Protein AF-A0A7C2BVF7-F1 (afdb_monomer)

Secondary structure (DSSP, 8-state):
-EEEE---TTSPEEEEEES--TT-EEEEEE-SSSEEEEEEEESSPPB-GGGTT---S-STTT--EEEPPGGGEEEETTEEEEE--TT--SEEEEEEEEPTT-EEEEEETTEEEEEEE-SS-EEEETTEEEEPPSSHHHHHHHHHBSS--SS-EEEEETTEEEE-GGGPPEEE-----PPTT--EEEEEEE-TTSBEEEEEEEETTS-B-HHHHHHHTT-EEPPPEETTEE-EEEEEEEE-

Sequence (240 aa):
MSKRVEVKAAEAVRLVCEGMAEDDLIVIRSRGKDVRIVGGVYRGAPFRRETQGSQPFSLFPLLSYAPLPEDALEVHGAEIVFRRPLALRGVVFLDVSMPEGARVQWVVNGRAILDASVSEPLSFSGGRLGIGSRTVAETAVRAVFRDWMEDGVAPLSEGEYVVSWRRLTVRRKVELGITAGEVRRVILGIDEAGRVVRALAFTDDGRRDAEVEARVRQWEFEPFLIDGRAVRVVTMLTLR

Nearest PDB structures (foldseek):
  6i97-assembly1_E  TM=8.005E-01  e=1.235E-01  Pseudomonas aeruginosa
  2p2k-assembly1_D  TM=5.209E-01  e=5.174E+00  Canavalia gladiata
  1hw7-assembly1_A-2  TM=3.297E-01  e=2.242E+00  Escherichia coli
  4znq-assembly1_A  TM=4.583E-01  e=4.893E+00  Danio rerio
  1i7f-assembly1_A-2  TM=3.560E-01  e=4.893E+00  Escherichia coli

Radius of gyration: 18.73 Å; Cα contacts (8 Å, |Δi|>4): 584; chains: 1; bounding box: 49×39×49 Å

Mean predicted aligned error: 6.39 Å

pLDDT: mean 87.58, std 10.41, range [50.75, 98.12]

Structure (mmCIF, N/CA/C/O backbone):
data_AF-A0A7C2BVF7-F1
#
_entry.id   AF-A0A7C2BVF7-F1
#
loop_
_atom_site.group_PDB
_atom_site.id
_atom_site.type_symbol
_atom_site.label_atom_id
_atom_site.label_alt_id
_atom_site.label_comp_id
_atom_site.label_asym_id
_atom_site.label_entity_id
_atom_site.label_seq_id
_atom_site.pdbx_PDB_ins_code
_atom_site.Cartn_x
_atom_site.Cartn_y
_atom_site.Cartn_z
_atom_site.occupancy
_atom_site.B_iso_or_equiv
_atom_site.auth_seq_id
_atom_site.auth_comp_id
_atom_site.auth_asym_id
_atom_site.auth_atom_id
_atom_site.pdbx_PDB_model_num
ATOM 1 N N . MET A 1 1 ? 10.926 -5.494 -0.362 1.00 85.88 1 MET A N 1
ATOM 2 C CA . MET A 1 1 ? 12.074 -5.305 -1.265 1.00 85.88 1 MET A CA 1
ATOM 3 C C . MET A 1 1 ? 12.208 -3.828 -1.608 1.00 85.88 1 MET A C 1
ATOM 5 O O . MET A 1 1 ? 11.188 -3.169 -1.782 1.00 85.88 1 MET A O 1
ATOM 9 N N . SER A 1 2 ? 13.435 -3.316 -1.709 1.00 86.69 2 SER A N 1
ATOM 10 C CA . SER A 1 2 ? 13.744 -1.999 -2.283 1.00 86.69 2 SER A CA 1
ATOM 11 C C . SER A 1 2 ? 15.052 -2.114 -3.065 1.00 86.69 2 SER A C 1
ATOM 13 O O . SER A 1 2 ? 16.056 -2.504 -2.478 1.00 86.69 2 SER A O 1
ATOM 15 N N . LYS A 1 3 ? 15.055 -1.780 -4.358 1.00 87.81 3 LYS A N 1
ATOM 16 C CA . LYS A 1 3 ? 16.223 -1.894 -5.246 1.00 87.81 3 LYS A CA 1
ATOM 17 C C . LYS A 1 3 ? 16.406 -0.610 -6.052 1.00 87.81 3 LYS A C 1
ATOM 19 O O . LYS A 1 3 ? 15.426 0.010 -6.463 1.00 87.81 3 LYS A O 1
ATOM 24 N N . ARG A 1 4 ? 17.660 -0.211 -6.263 1.00 89.94 4 ARG A N 1
ATOM 25 C CA . ARG A 1 4 ? 18.056 0.900 -7.139 1.00 89.94 4 ARG A CA 1
ATOM 26 C C . ARG A 1 4 ? 18.876 0.331 -8.290 1.00 89.94 4 ARG A C 1
ATOM 28 O O . ARG A 1 4 ? 19.717 -0.533 -8.055 1.00 89.94 4 ARG A O 1
ATOM 35 N N . VAL A 1 5 ? 18.607 0.800 -9.499 1.00 86.81 5 VAL A N 1
ATOM 36 C CA . VAL A 1 5 ? 19.271 0.374 -10.730 1.00 86.81 5 VAL A CA 1
ATOM 37 C C . VAL A 1 5 ? 19.659 1.620 -11.508 1.00 86.81 5 VAL A C 1
ATOM 39 O O . VAL A 1 5 ? 18.799 2.430 -11.856 1.00 86.81 5 VAL A O 1
ATOM 42 N N . GLU A 1 6 ? 20.950 1.772 -11.766 1.00 86.06 6 GLU A N 1
ATOM 43 C CA . GLU A 1 6 ? 21.459 2.841 -12.620 1.00 86.06 6 GLU A CA 1
ATOM 44 C C . GLU A 1 6 ? 21.166 2.495 -14.081 1.00 86.06 6 GLU A C 1
ATOM 46 O O . GLU A 1 6 ? 21.507 1.410 -14.554 1.00 86.06 6 GLU A O 1
ATOM 51 N N . VAL A 1 7 ? 20.519 3.418 -14.790 1.00 81.75 7 VAL A N 1
ATOM 52 C CA . VAL A 1 7 ? 20.234 3.303 -16.225 1.00 81.75 7 VAL A CA 1
ATOM 53 C C . VAL A 1 7 ? 20.649 4.610 -16.885 1.00 81.75 7 VAL A C 1
ATOM 55 O O . VAL A 1 7 ? 20.482 5.683 -16.301 1.00 81.75 7 VAL A O 1
ATOM 58 N N . LYS A 1 8 ? 21.222 4.561 -18.091 1.00 72.50 8 LYS A N 1
ATOM 59 C CA . LYS A 1 8 ? 21.659 5.791 -18.760 1.00 72.50 8 LYS A CA 1
ATOM 60 C C . LYS A 1 8 ? 20.441 6.616 -19.178 1.00 72.50 8 LYS A C 1
ATOM 62 O O . LYS A 1 8 ? 19.479 6.084 -19.718 1.00 72.50 8 LYS A O 1
ATOM 67 N N . ALA A 1 9 ? 20.519 7.935 -19.005 1.00 59.91 9 ALA A N 1
ATOM 68 C CA . ALA A 1 9 ? 19.403 8.879 -19.169 1.00 59.91 9 ALA A CA 1
ATOM 69 C C . ALA A 1 9 ? 18.747 8.934 -20.573 1.00 59.91 9 ALA A C 1
ATOM 71 O O . ALA A 1 9 ? 17.731 9.599 -20.737 1.00 59.91 9 ALA A O 1
ATOM 72 N N . ALA A 1 10 ? 19.308 8.252 -21.578 1.00 59.41 10 ALA A N 1
ATOM 73 C CA . ALA A 1 10 ? 18.769 8.166 -22.939 1.00 59.41 10 ALA A CA 1
ATOM 74 C C . ALA A 1 10 ? 18.294 6.750 -23.328 1.00 59.41 10 ALA A C 1
ATOM 76 O O . ALA A 1 10 ? 17.845 6.542 -24.455 1.00 59.41 10 ALA A O 1
ATOM 77 N N . GLU A 1 11 ? 18.418 5.766 -22.435 1.00 73.00 11 GLU A N 1
ATOM 78 C CA . GLU A 1 11 ? 18.033 4.384 -22.719 1.00 73.00 11 GLU A CA 1
ATOM 79 C C . GLU A 1 11 ? 16.534 4.167 -22.481 1.00 73.00 11 GLU A C 1
ATOM 81 O O . GLU A 1 11 ? 15.930 4.715 -21.557 1.00 73.00 11 GLU A O 1
ATOM 86 N N . ALA A 1 12 ? 15.925 3.344 -23.336 1.00 89.94 12 ALA A N 1
ATOM 87 C CA . ALA A 1 12 ? 14.591 2.826 -23.081 1.00 89.94 12 ALA A CA 1
ATOM 88 C C . ALA A 1 12 ? 14.676 1.771 -21.970 1.00 89.94 12 ALA A C 1
ATOM 90 O O . ALA A 1 12 ? 15.439 0.812 -22.085 1.00 89.94 12 ALA A O 1
ATOM 91 N N . VAL A 1 13 ? 13.886 1.941 -20.911 1.00 94.31 13 VAL A N 1
ATOM 92 C CA . VAL A 1 13 ? 13.783 0.962 -19.825 1.00 94.31 13 VAL A CA 1
ATOM 93 C C . VAL A 1 13 ? 12.703 -0.043 -20.186 1.00 94.31 13 VAL A C 1
ATOM 95 O O . VAL A 1 13 ? 11.551 0.332 -20.423 1.00 94.31 13 VAL A O 1
ATOM 98 N N . ARG A 1 14 ? 13.054 -1.327 -20.194 1.00 96.06 14 ARG A N 1
ATOM 99 C CA . ARG A 1 14 ? 12.097 -2.410 -20.406 1.00 96.06 14 ARG A CA 1
ATOM 100 C C . ARG A 1 14 ? 11.701 -3.011 -19.066 1.00 96.06 14 ARG A C 1
ATOM 102 O O . ARG A 1 14 ? 12.525 -3.621 -18.398 1.00 96.06 14 ARG A O 1
ATOM 109 N N . LEU A 1 15 ? 10.437 -2.850 -18.684 1.00 97.06 15 LEU A N 1
ATOM 110 C CA . LEU A 1 15 ? 9.856 -3.464 -17.494 1.00 97.06 15 LEU A CA 1
ATOM 111 C C . LEU A 1 15 ? 8.966 -4.634 -17.908 1.00 97.06 15 LEU A C 1
ATOM 113 O O . LEU A 1 15 ? 7.936 -4.441 -18.555 1.00 97.06 15 LEU A O 1
ATOM 117 N N . VAL A 1 16 ? 9.341 -5.839 -17.495 1.00 98.06 16 VAL A N 1
ATOM 118 C CA . VAL A 1 16 ? 8.569 -7.062 -17.713 1.00 98.06 16 VAL A CA 1
ATOM 119 C C . VAL A 1 16 ? 8.070 -7.569 -16.366 1.00 98.06 16 VAL A C 1
ATOM 121 O O . VAL A 1 16 ? 8.854 -7.754 -15.439 1.00 98.06 16 VAL A O 1
ATOM 124 N N . CYS A 1 17 ? 6.765 -7.791 -16.238 1.00 97.75 17 CYS A N 1
ATOM 125 C CA . CYS A 1 17 ? 6.166 -8.395 -15.050 1.00 97.75 17 CYS A CA 1
ATOM 126 C C . CYS A 1 17 ? 5.451 -9.693 -15.434 1.00 97.75 17 CYS A C 1
ATOM 128 O O . CYS A 1 17 ? 4.479 -9.671 -16.191 1.00 97.75 17 CYS A O 1
ATOM 130 N N . GLU A 1 18 ? 5.925 -10.821 -14.914 1.00 97.31 18 GLU A N 1
ATOM 131 C CA . GLU A 1 18 ? 5.454 -12.164 -15.253 1.00 97.31 18 GLU A CA 1
ATOM 132 C C . GLU A 1 18 ? 4.714 -12.819 -14.085 1.00 97.31 18 GLU A C 1
ATOM 134 O O . GLU A 1 18 ? 5.093 -12.678 -12.920 1.00 97.31 18 GLU A O 1
ATOM 139 N N . GLY A 1 19 ? 3.664 -13.576 -14.408 1.00 95.38 19 GLY A N 1
ATOM 140 C CA . GLY A 1 19 ? 2.852 -14.290 -13.425 1.00 95.38 19 GLY A CA 1
ATOM 141 C C . GLY A 1 19 ? 1.981 -13.377 -12.561 1.00 95.38 19 GLY A C 1
ATOM 142 O O . GLY A 1 19 ? 1.533 -13.809 -11.503 1.00 95.38 19 GLY A O 1
ATOM 143 N N . MET A 1 20 ? 1.743 -12.129 -12.976 1.00 95.31 20 MET A N 1
ATOM 144 C CA . MET A 1 20 ? 0.946 -11.170 -12.207 1.00 95.31 20 MET A CA 1
ATOM 145 C C . MET A 1 20 ? -0.495 -11.662 -12.062 1.00 95.31 20 MET A C 1
ATOM 147 O O . MET A 1 20 ? -1.129 -12.032 -13.054 1.00 95.31 20 MET A O 1
A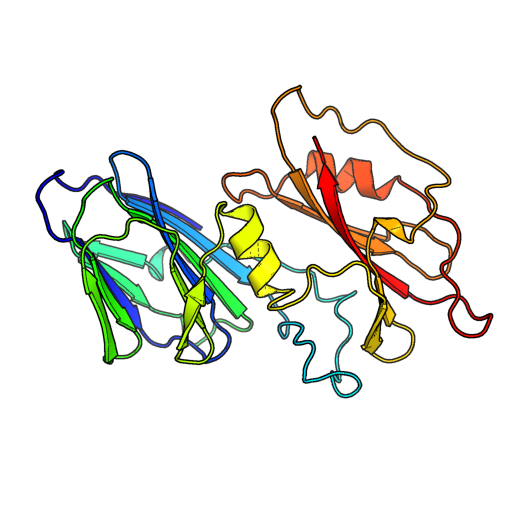TOM 151 N N . ALA A 1 21 ? -1.010 -11.641 -10.834 1.00 93.06 21 ALA A N 1
ATOM 152 C CA . ALA A 1 21 ? -2.411 -11.914 -10.550 1.00 93.06 21 ALA A CA 1
ATOM 153 C C . ALA A 1 21 ? -3.281 -10.709 -10.939 1.00 93.06 21 ALA A C 1
ATOM 155 O O . ALA A 1 21 ? -2.802 -9.577 -10.993 1.00 93.06 21 ALA A O 1
ATOM 156 N N . GLU A 1 22 ? -4.576 -10.942 -11.167 1.00 89.38 22 GLU A N 1
ATOM 157 C CA . GLU A 1 22 ? -5.533 -9.886 -11.532 1.00 89.38 22 GLU A CA 1
ATOM 158 C C . GLU A 1 22 ? -5.536 -8.730 -10.521 1.00 89.38 22 GLU A C 1
ATOM 160 O O . GLU A 1 22 ? -5.651 -7.562 -10.893 1.00 89.38 22 GLU A O 1
ATOM 165 N N . ASP A 1 23 ? -5.369 -9.060 -9.242 1.00 88.06 23 ASP A N 1
ATOM 166 C CA . ASP A 1 23 ? -5.394 -8.101 -8.149 1.00 88.06 23 ASP A CA 1
ATOM 167 C C . ASP A 1 23 ? -4.077 -7.392 -7.862 1.00 88.06 23 ASP A C 1
ATOM 169 O O . ASP A 1 23 ? -4.052 -6.465 -7.049 1.00 88.06 23 ASP A O 1
ATOM 173 N N . ASP A 1 24 ? -2.992 -7.785 -8.518 1.00 93.75 24 ASP A N 1
ATOM 174 C CA . ASP A 1 24 ? -1.720 -7.122 -8.296 1.00 93.75 24 ASP A CA 1
ATOM 175 C C . ASP A 1 24 ? -1.762 -5.673 -8.791 1.00 93.75 24 ASP A C 1
ATOM 177 O O . ASP A 1 24 ? -2.515 -5.306 -9.700 1.00 93.75 24 ASP A O 1
ATOM 181 N N . LEU A 1 25 ? -0.952 -4.834 -8.152 1.00 94.31 25 LEU A N 1
ATOM 182 C CA . LEU A 1 25 ? -0.874 -3.408 -8.427 1.00 94.31 25 LEU A CA 1
ATOM 183 C C . LEU A 1 25 ? 0.549 -3.034 -8.815 1.00 94.31 25 LEU A C 1
ATOM 185 O O . LEU A 1 25 ? 1.464 -3.084 -8.002 1.00 94.31 25 LEU A O 1
ATOM 189 N N . ILE A 1 26 ? 0.735 -2.588 -10.047 1.00 96.25 26 ILE A N 1
ATOM 190 C CA . ILE A 1 26 ? 2.009 -2.023 -10.483 1.00 96.25 26 ILE A CA 1
ATOM 191 C C . ILE A 1 26 ? 1.798 -0.536 -10.729 1.00 96.25 26 ILE A C 1
ATOM 193 O O . ILE A 1 26 ? 0.849 -0.153 -11.410 1.00 96.25 26 ILE A O 1
ATOM 197 N N . VAL A 1 27 ? 2.677 0.297 -10.189 1.00 96.19 27 VAL A N 1
ATOM 198 C CA . VAL A 1 27 ? 2.696 1.743 -10.393 1.00 96.19 27 VAL A CA 1
ATOM 199 C C . VAL A 1 27 ? 4.025 2.130 -11.022 1.00 96.19 27 VAL A C 1
ATOM 201 O O . VAL A 1 27 ? 5.079 1.746 -10.521 1.00 96.19 27 VAL A O 1
ATOM 204 N N . ILE A 1 28 ? 3.977 2.909 -12.101 1.00 95.94 28 ILE A N 1
ATOM 205 C CA . ILE A 1 28 ? 5.150 3.511 -12.739 1.00 95.94 28 ILE A CA 1
ATOM 206 C C . ILE A 1 28 ? 5.075 5.023 -12.581 1.00 95.94 28 ILE A C 1
ATOM 208 O O . ILE A 1 28 ? 4.025 5.627 -12.797 1.00 95.94 28 ILE A O 1
ATOM 212 N N . ARG A 1 29 ? 6.194 5.645 -12.210 1.00 93.88 29 ARG A N 1
ATOM 213 C CA . ARG A 1 29 ? 6.319 7.095 -12.018 1.00 93.88 29 ARG A CA 1
ATOM 214 C C . ARG A 1 29 ? 7.575 7.591 -12.709 1.00 93.88 29 ARG A C 1
ATOM 216 O O . ARG A 1 29 ? 8.571 6.889 -12.699 1.00 93.88 29 ARG A O 1
ATOM 223 N N . SER A 1 30 ? 7.567 8.807 -13.236 1.00 92.06 30 SER A N 1
ATOM 224 C CA . SER A 1 30 ? 8.794 9.476 -13.682 1.00 92.06 30 SER A CA 1
ATOM 225 C C . SER A 1 30 ? 9.316 10.350 -12.554 1.00 92.06 30 SER A C 1
ATOM 227 O O . SER A 1 30 ? 8.698 11.364 -12.225 1.00 92.06 30 SER A O 1
ATOM 229 N N . ARG A 1 31 ? 10.400 9.920 -11.904 1.00 89.38 31 ARG A N 1
ATOM 230 C CA . ARG A 1 31 ? 10.993 10.652 -10.783 1.00 89.38 31 ARG A CA 1
ATOM 231 C C . ARG A 1 31 ? 12.450 10.268 -10.564 1.00 89.38 31 ARG A C 1
ATOM 233 O O . ARG A 1 31 ? 12.748 9.127 -10.213 1.00 89.38 31 ARG A O 1
ATOM 240 N N . GLY A 1 32 ? 13.320 11.274 -10.572 1.00 87.38 32 GLY A N 1
ATOM 241 C CA . GLY A 1 32 ? 14.735 11.106 -10.258 1.00 87.38 32 GLY A CA 1
ATOM 242 C C . GLY A 1 32 ? 15.567 10.643 -11.453 1.00 87.38 32 GLY A C 1
ATOM 243 O O . GLY A 1 32 ? 15.154 10.761 -12.602 1.00 87.38 32 GLY A O 1
ATOM 244 N N . LYS A 1 33 ? 16.786 10.171 -11.169 1.00 88.12 33 LYS A N 1
ATOM 245 C CA . LYS A 1 33 ? 17.803 9.859 -12.190 1.00 88.12 33 LYS A CA 1
ATOM 246 C C . LYS A 1 33 ? 17.961 8.371 -12.489 1.00 88.12 33 LYS A C 1
ATOM 248 O O . LYS A 1 33 ? 18.415 8.027 -13.569 1.00 88.12 33 LYS A O 1
ATOM 253 N N . ASP A 1 34 ? 17.579 7.521 -11.544 1.00 90.56 34 ASP A N 1
ATOM 254 C CA . ASP A 1 34 ? 17.767 6.073 -11.611 1.00 90.56 34 ASP A CA 1
ATOM 255 C C . ASP A 1 34 ? 16.427 5.368 -11.510 1.00 90.56 34 ASP A C 1
ATOM 257 O O . ASP A 1 34 ? 15.458 5.928 -10.984 1.00 90.56 34 ASP A O 1
ATOM 261 N N . VAL A 1 35 ? 16.396 4.102 -11.921 1.00 92.62 35 VAL A N 1
ATOM 262 C CA . VAL A 1 35 ? 15.237 3.269 -11.639 1.00 92.62 35 VAL A CA 1
ATOM 263 C C . VAL A 1 35 ? 15.253 2.879 -10.159 1.00 92.62 35 VAL A C 1
ATOM 265 O O . VAL A 1 35 ? 16.218 2.297 -9.657 1.00 92.62 35 VAL A O 1
ATOM 268 N N . ARG A 1 36 ? 14.173 3.177 -9.435 1.00 93.56 36 ARG A N 1
ATOM 269 C CA . ARG A 1 36 ? 13.952 2.723 -8.055 1.00 93.56 36 ARG A CA 1
ATOM 270 C C . ARG A 1 36 ? 12.704 1.863 -7.998 1.00 93.56 36 ARG A C 1
ATOM 272 O O . ARG A 1 36 ? 11.626 2.318 -8.355 1.00 93.56 36 ARG A O 1
ATOM 279 N N . ILE A 1 37 ? 12.849 0.653 -7.476 1.00 93.25 37 ILE A N 1
ATOM 280 C CA . ILE A 1 37 ? 11.766 -0.319 -7.348 1.00 93.25 37 ILE A CA 1
ATOM 281 C C . ILE A 1 37 ? 11.535 -0.575 -5.870 1.00 93.25 37 ILE A C 1
ATOM 283 O O . ILE A 1 37 ? 12.457 -0.962 -5.150 1.00 93.25 37 ILE A O 1
ATOM 287 N N . VAL A 1 38 ? 10.304 -0.388 -5.416 1.00 92.25 38 VAL A N 1
ATOM 288 C CA . VAL A 1 38 ? 9.867 -0.779 -4.078 1.00 92.25 38 VAL A CA 1
ATOM 289 C C . VAL A 1 38 ? 8.685 -1.717 -4.218 1.00 92.25 38 VAL A C 1
ATOM 291 O O . VAL A 1 38 ? 7.752 -1.441 -4.962 1.00 92.25 38 VAL A O 1
ATOM 294 N N . GLY A 1 39 ? 8.723 -2.838 -3.507 1.00 91.19 39 GLY A N 1
ATOM 295 C CA . GLY A 1 39 ? 7.687 -3.850 -3.635 1.00 91.19 39 GLY A CA 1
ATOM 296 C C . GLY A 1 39 ? 7.443 -4.645 -2.366 1.00 91.19 39 GLY A C 1
ATOM 297 O O . GLY A 1 39 ? 8.364 -4.930 -1.581 1.00 91.19 39 GLY A O 1
ATOM 298 N N . GLY A 1 40 ? 6.185 -5.026 -2.192 1.00 90.69 40 GLY A N 1
ATOM 299 C CA . GLY A 1 40 ? 5.706 -5.826 -1.076 1.00 90.69 40 GLY A CA 1
ATOM 300 C C . GLY A 1 40 ? 4.533 -6.710 -1.475 1.00 90.69 40 GLY A C 1
ATOM 301 O O . GLY A 1 40 ? 4.007 -6.634 -2.584 1.00 90.69 40 GLY A O 1
ATOM 302 N N . VAL A 1 41 ? 4.133 -7.558 -0.538 1.00 90.75 41 VAL A N 1
ATOM 303 C CA . VAL A 1 41 ? 2.918 -8.359 -0.623 1.00 90.75 41 VAL A CA 1
ATOM 304 C C . VAL A 1 41 ? 2.016 -8.019 0.552 1.00 90.75 41 VAL A C 1
ATOM 306 O O . VAL A 1 41 ? 2.451 -8.019 1.706 1.00 90.75 41 VAL A O 1
ATOM 309 N N . TYR A 1 42 ? 0.758 -7.734 0.249 1.00 86.50 42 TYR A N 1
ATOM 310 C CA . TYR A 1 42 ? -0.322 -7.672 1.215 1.00 86.50 42 TYR A CA 1
ATOM 311 C C . TYR A 1 42 ? -0.978 -9.053 1.317 1.00 86.50 42 TYR A C 1
ATOM 313 O O . TYR A 1 42 ? -1.503 -9.579 0.335 1.00 86.50 42 TYR A O 1
ATOM 321 N N . ARG A 1 43 ? -0.942 -9.666 2.503 1.00 82.94 43 ARG A N 1
ATOM 322 C CA . ARG A 1 43 ? -1.504 -11.003 2.745 1.00 82.94 43 ARG A CA 1
ATOM 323 C C . ARG A 1 43 ? -2.996 -10.914 3.077 1.00 82.94 43 ARG A C 1
ATOM 325 O O . ARG A 1 43 ? -3.396 -11.149 4.210 1.00 82.94 43 ARG A O 1
ATOM 332 N N . GLY A 1 44 ? -3.803 -10.586 2.077 1.00 75.44 44 GLY A N 1
ATOM 333 C CA . GLY A 1 44 ? -5.262 -10.558 2.162 1.00 75.44 44 GLY A CA 1
ATOM 334 C C . GLY A 1 44 ? -5.896 -10.336 0.791 1.00 75.44 44 GLY A C 1
ATOM 335 O O . GLY A 1 44 ? -5.200 -10.363 -0.225 1.00 75.44 44 GLY A O 1
ATOM 336 N N . ALA A 1 45 ? -7.211 -10.125 0.773 1.00 75.00 45 ALA A N 1
ATOM 337 C CA . ALA A 1 45 ? -7.943 -9.700 -0.417 1.00 75.00 45 ALA A CA 1
ATOM 338 C C . ALA A 1 45 ? -8.062 -8.166 -0.428 1.00 75.00 45 ALA A C 1
ATOM 340 O O . ALA A 1 45 ? -8.281 -7.575 0.633 1.00 75.00 45 ALA A O 1
ATOM 341 N N . PRO A 1 46 ? -7.909 -7.501 -1.586 1.00 76.06 46 PRO A N 1
ATOM 342 C CA . PRO A 1 46 ? -8.057 -6.057 -1.649 1.00 76.06 46 PRO A CA 1
ATOM 343 C C . PRO A 1 46 ? -9.524 -5.677 -1.437 1.00 76.06 46 PRO A C 1
ATOM 345 O O . PRO A 1 46 ? -10.440 -6.291 -1.989 1.00 76.06 46 PRO A O 1
ATOM 348 N N . PHE A 1 47 ? -9.751 -4.617 -0.674 1.00 74.88 47 PHE A N 1
ATOM 349 C CA . PHE A 1 47 ? -11.052 -3.990 -0.548 1.00 74.88 47 PHE A CA 1
ATOM 350 C C . PHE A 1 47 ? -11.429 -3.278 -1.851 1.00 74.88 47 PHE A C 1
ATOM 352 O O . PHE A 1 47 ? -10.722 -2.371 -2.309 1.00 74.88 47 PHE A O 1
ATOM 359 N N . ARG A 1 48 ? -12.579 -3.667 -2.411 1.00 73.94 48 ARG A N 1
ATOM 360 C CA . ARG A 1 48 ? -13.222 -3.024 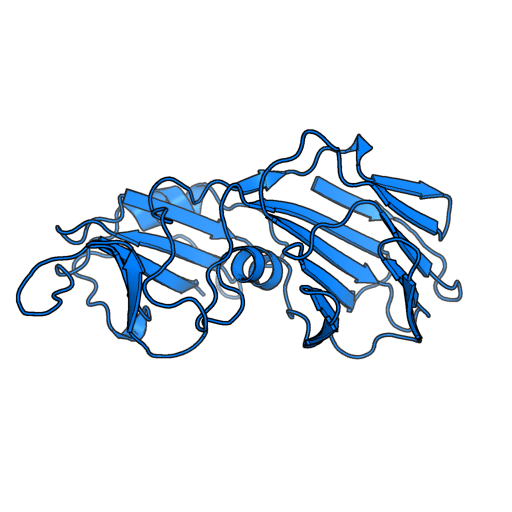-3.561 1.00 73.94 48 ARG A CA 1
ATOM 361 C C . ARG A 1 48 ? -14.614 -2.547 -3.157 1.00 73.94 48 ARG A C 1
ATOM 363 O O . ARG A 1 48 ? -15.398 -3.326 -2.607 1.00 73.94 48 ARG A O 1
ATOM 370 N N . ARG A 1 49 ? -14.948 -1.292 -3.474 1.00 66.31 49 ARG A N 1
ATOM 371 C CA . ARG A 1 49 ? -16.261 -0.704 -3.141 1.00 66.31 49 ARG A CA 1
ATOM 372 C C . ARG A 1 49 ? -17.415 -1.473 -3.790 1.00 66.31 49 ARG A C 1
ATOM 374 O O . ARG A 1 49 ? -18.456 -1.645 -3.172 1.00 66.31 49 ARG A O 1
ATOM 381 N N . GLU A 1 50 ? -17.208 -1.966 -5.008 1.00 62.38 50 GLU A N 1
ATOM 382 C CA . GLU A 1 50 ? -18.213 -2.698 -5.792 1.00 62.38 50 GLU A CA 1
ATOM 383 C C . GLU A 1 50 ? -18.567 -4.074 -5.198 1.00 62.38 50 GLU A C 1
ATOM 385 O O . GLU A 1 50 ? -19.619 -4.620 -5.502 1.00 62.38 50 GLU A O 1
ATOM 390 N N . THR A 1 51 ? -17.727 -4.619 -4.307 1.00 58.78 51 THR A N 1
ATOM 391 C CA . THR A 1 51 ? -17.958 -5.912 -3.628 1.00 58.78 51 THR A CA 1
ATOM 392 C C . THR A 1 51 ? -18.559 -5.773 -2.221 1.00 58.78 51 THR A C 1
ATOM 394 O O . THR A 1 51 ? -18.408 -6.675 -1.393 1.00 58.78 51 THR A O 1
ATOM 397 N N . GLN A 1 52 ? -19.208 -4.638 -1.922 1.00 55.56 52 GLN A N 1
ATOM 398 C CA . GLN A 1 52 ? -19.847 -4.379 -0.624 1.00 55.56 52 GLN A CA 1
ATOM 399 C C . GLN A 1 52 ? -20.726 -5.562 -0.175 1.00 55.56 52 GLN A C 1
ATOM 401 O O . GLN A 1 52 ? -21.563 -6.057 -0.924 1.00 55.56 52 GLN A O 1
ATOM 406 N N . GLY A 1 53 ? -20.519 -6.020 1.065 1.00 51.00 53 GLY A N 1
ATOM 407 C CA . GLY A 1 53 ? -21.353 -7.043 1.709 1.00 51.00 53 GLY A CA 1
ATOM 408 C C . GLY A 1 53 ? -20.994 -8.506 1.422 1.00 51.00 53 GLY A C 1
ATOM 409 O O . GLY A 1 53 ? -21.674 -9.381 1.945 1.00 51.00 53 GLY A O 1
ATOM 410 N N . SER A 1 54 ? -19.947 -8.793 0.636 1.00 50.75 54 SER A N 1
ATOM 411 C CA . SER A 1 54 ? -19.601 -10.176 0.243 1.00 50.75 54 SER A CA 1
ATOM 412 C C . SER A 1 54 ? -18.156 -10.590 0.534 1.00 50.75 54 SER A C 1
ATOM 414 O O . SER A 1 54 ? -17.736 -11.645 0.070 1.00 50.75 54 SER A O 1
ATOM 416 N N . GLN A 1 55 ? -17.369 -9.790 1.262 1.00 57.00 55 GLN A N 1
ATOM 417 C CA . GLN A 1 55 ? -16.009 -10.189 1.639 1.00 57.00 55 GLN A CA 1
ATOM 418 C C . GLN A 1 55 ? -16.109 -11.205 2.789 1.00 57.00 55 GLN A C 1
ATOM 420 O O . GLN A 1 55 ? -16.519 -10.837 3.892 1.00 57.00 55 GLN A O 1
ATOM 425 N N . PRO A 1 56 ? -15.742 -12.482 2.580 1.00 50.97 56 PRO A N 1
ATOM 426 C CA . PRO A 1 56 ? -15.904 -13.510 3.606 1.00 50.97 56 PRO A CA 1
ATOM 427 C C . PRO A 1 56 ? -14.806 -13.440 4.682 1.00 50.97 56 PRO A C 1
ATOM 429 O O . PRO A 1 56 ? -14.718 -14.318 5.538 1.00 50.97 56 PRO A O 1
ATOM 432 N N . PHE A 1 57 ? -13.949 -12.412 4.644 1.00 55.50 57 PHE A N 1
ATOM 433 C CA . PHE A 1 57 ? -12.766 -12.296 5.486 1.00 55.50 57 PHE A CA 1
ATOM 434 C C . PHE A 1 57 ? -12.613 -10.875 6.047 1.00 55.50 57 PHE A C 1
ATOM 436 O O . PHE A 1 57 ? -12.729 -9.884 5.331 1.00 55.50 57 PHE A O 1
ATOM 443 N N . SER A 1 58 ? -12.304 -10.803 7.339 1.00 66.75 58 SER A N 1
ATOM 444 C CA . SER A 1 58 ? -11.999 -9.578 8.084 1.00 66.75 58 SER A CA 1
ATOM 445 C C . SER A 1 58 ? -10.644 -9.001 7.637 1.00 66.75 58 SER A C 1
ATOM 447 O O . SER A 1 58 ? -9.667 -9.748 7.519 1.00 66.75 58 SER A O 1
ATOM 449 N N . LEU A 1 59 ? -10.540 -7.682 7.416 1.00 66.00 59 LEU A N 1
ATOM 450 C CA . LEU A 1 59 ? -9.237 -7.029 7.169 1.00 66.00 59 LEU A CA 1
ATOM 451 C C . LEU A 1 59 ? -8.432 -6.903 8.467 1.00 66.00 59 LEU A C 1
ATOM 453 O O . LEU A 1 59 ? -7.200 -6.902 8.451 1.00 66.00 59 LEU A O 1
ATOM 457 N N . PHE A 1 60 ? -9.132 -6.863 9.596 1.00 64.12 60 PHE A N 1
ATOM 458 C CA . PHE A 1 60 ? -8.599 -6.751 10.946 1.00 64.12 60 PHE A CA 1
ATOM 459 C C . PHE A 1 60 ? -7.443 -7.723 11.293 1.00 64.12 60 PHE A C 1
ATOM 461 O O . PHE A 1 60 ? -6.406 -7.257 11.776 1.00 64.12 60 PHE A O 1
ATOM 468 N N . PRO A 1 61 ? -7.533 -9.052 11.053 1.00 57.91 61 PRO A N 1
ATOM 469 C CA . PRO A 1 61 ? -6.415 -9.978 11.257 1.00 57.91 61 PRO A CA 1
ATOM 470 C C . PRO A 1 61 ? -5.375 -9.958 10.124 1.00 57.91 61 PRO A C 1
ATOM 472 O O . PRO A 1 61 ? -4.269 -10.461 10.320 1.00 57.91 61 PRO A O 1
ATOM 475 N N . LEU A 1 62 ? -5.702 -9.390 8.957 1.00 59.31 62 LEU A N 1
ATOM 476 C CA . LEU A 1 62 ? -4.950 -9.553 7.708 1.00 59.31 62 LEU A CA 1
ATOM 477 C C . LEU A 1 62 ? -4.151 -8.324 7.271 1.00 59.31 62 LEU A C 1
ATOM 479 O O . LEU A 1 62 ? -3.560 -8.369 6.198 1.00 59.31 62 LEU A O 1
ATOM 483 N N . LEU A 1 63 ? -4.061 -7.249 8.065 1.00 65.62 63 LEU A N 1
ATOM 484 C CA . LEU A 1 63 ? -3.136 -6.121 7.834 1.00 65.62 63 LEU A CA 1
ATOM 485 C C . LEU A 1 63 ? -1.658 -6.552 7.995 1.00 65.62 63 LEU A C 1
ATOM 487 O O . LEU A 1 63 ? -0.913 -6.042 8.829 1.00 65.62 63 LEU A O 1
ATOM 491 N N . SER A 1 64 ? -1.230 -7.530 7.200 1.00 72.75 64 SER A N 1
ATOM 492 C CA . SER A 1 64 ? 0.093 -8.130 7.189 1.00 72.75 64 SER A CA 1
ATOM 493 C C . SER A 1 64 ? 0.743 -7.841 5.846 1.00 72.75 64 SER A C 1
ATOM 495 O O . SER A 1 64 ? 0.363 -8.378 4.804 1.00 72.75 64 SER A O 1
ATOM 497 N N . TYR A 1 65 ? 1.732 -6.958 5.894 1.00 78.12 65 TYR A N 1
ATOM 498 C CA . TYR A 1 65 ? 2.614 -6.676 4.776 1.00 78.12 65 TYR A CA 1
ATOM 499 C C . TYR A 1 65 ? 3.930 -7.412 4.973 1.00 78.12 65 TYR A C 1
ATOM 501 O O . TYR A 1 65 ? 4.502 -7.387 6.066 1.00 78.12 65 TYR A O 1
ATOM 509 N N . ALA A 1 66 ? 4.435 -8.007 3.899 1.00 84.25 66 ALA A N 1
ATOM 510 C CA . ALA A 1 66 ? 5.771 -8.580 3.854 1.00 84.25 66 ALA A CA 1
ATOM 511 C C . ALA A 1 66 ? 6.555 -8.014 2.659 1.00 84.25 66 ALA A C 1
ATOM 513 O O . ALA A 1 66 ? 5.958 -7.667 1.636 1.00 84.25 66 ALA A O 1
ATOM 514 N N . PRO A 1 67 ? 7.889 -7.894 2.761 1.00 86.50 67 PRO A N 1
ATOM 515 C CA . PRO A 1 67 ? 8.709 -7.584 1.599 1.00 86.50 67 PRO A CA 1
ATOM 516 C C . PRO A 1 67 ? 8.590 -8.703 0.554 1.00 86.50 67 PRO A C 1
ATOM 518 O O . PRO A 1 67 ? 8.458 -9.873 0.910 1.00 86.50 67 PRO A O 1
ATOM 521 N N . LEU A 1 68 ? 8.673 -8.347 -0.731 1.00 90.56 68 LEU A N 1
ATOM 522 C CA . LEU A 1 68 ? 8.883 -9.349 -1.780 1.00 90.56 68 LEU A CA 1
ATOM 523 C C . LEU A 1 68 ? 10.255 -10.025 -1.614 1.00 90.56 68 LEU A C 1
ATOM 525 O O . LEU A 1 68 ? 11.184 -9.345 -1.158 1.00 90.56 68 LEU A O 1
ATOM 529 N N . PRO A 1 69 ? 10.383 -11.311 -1.985 1.00 90.06 69 PRO A N 1
ATOM 530 C CA . PRO A 1 69 ? 11.675 -11.979 -2.131 1.00 90.06 69 PRO A CA 1
ATOM 531 C C . PRO A 1 69 ? 12.581 -11.231 -3.118 1.00 90.06 69 PRO A C 1
ATOM 533 O O . PRO A 1 69 ? 12.090 -10.670 -4.097 1.00 90.06 69 PRO A O 1
ATOM 536 N N . GLU A 1 70 ? 13.888 -11.178 -2.857 1.00 87.81 70 GLU A N 1
ATOM 537 C CA . GLU A 1 70 ? 14.827 -10.441 -3.722 1.00 87.81 70 GLU A CA 1
ATOM 538 C C . GLU A 1 70 ? 15.061 -11.128 -5.073 1.00 87.81 70 GLU A C 1
ATOM 540 O O . GLU A 1 70 ? 15.272 -10.453 -6.078 1.00 87.81 70 GLU A O 1
ATOM 545 N N . ASP A 1 71 ? 14.968 -12.456 -5.100 1.00 89.88 71 ASP A N 1
ATOM 546 C CA . ASP A 1 71 ? 15.071 -13.308 -6.289 1.00 89.88 71 ASP A CA 1
ATOM 547 C C . ASP A 1 71 ? 13.867 -13.177 -7.234 1.00 89.88 71 ASP A C 1
ATOM 549 O O . ASP A 1 71 ? 13.937 -13.596 -8.384 1.00 89.88 71 ASP A O 1
ATOM 553 N N . ALA A 1 72 ? 12.783 -12.527 -6.798 1.00 93.31 72 ALA A N 1
ATOM 554 C CA . ALA A 1 72 ? 11.661 -12.184 -7.667 1.00 93.31 72 ALA A CA 1
ATOM 555 C C . ALA A 1 72 ? 11.996 -11.062 -8.671 1.00 93.31 72 ALA A C 1
ATOM 557 O O . ALA A 1 72 ? 11.163 -10.753 -9.525 1.00 93.31 72 ALA A O 1
ATOM 558 N N . LEU A 1 73 ? 13.162 -10.409 -8.552 1.00 94.75 73 LEU A N 1
ATOM 559 C CA . LEU A 1 73 ? 13.541 -9.254 -9.364 1.00 94.75 73 LEU A CA 1
ATOM 560 C C . LEU A 1 73 ? 14.937 -9.387 -9.986 1.00 94.75 73 LEU A C 1
ATOM 562 O O . LEU A 1 73 ? 15.971 -9.142 -9.351 1.00 94.75 73 LEU A O 1
ATOM 566 N N . GLU A 1 74 ? 14.947 -9.620 -11.290 1.00 94.31 74 GLU A N 1
ATOM 567 C CA . GLU A 1 74 ? 16.141 -9.685 -12.123 1.00 94.31 74 GLU A CA 1
ATOM 568 C C . GLU A 1 74 ? 16.367 -8.368 -12.869 1.00 94.31 74 GLU A C 1
ATOM 570 O O . GLU A 1 74 ? 15.429 -7.657 -13.238 1.00 94.31 74 GLU A O 1
ATOM 575 N N . VAL A 1 75 ? 17.638 -8.009 -13.043 1.00 92.31 75 VAL A N 1
ATOM 576 C CA . VAL A 1 75 ? 18.049 -6.753 -13.676 1.00 92.31 75 VAL A CA 1
ATOM 577 C C . VAL A 1 75 ? 19.202 -7.044 -14.626 1.00 92.31 75 VAL A C 1
ATOM 579 O O . VAL A 1 75 ? 20.251 -7.524 -14.196 1.00 92.31 75 VAL A O 1
ATOM 582 N N . HIS A 1 76 ? 19.011 -6.708 -15.898 1.00 91.44 76 HIS A N 1
ATOM 583 C CA . HIS A 1 76 ? 19.968 -6.908 -16.979 1.00 91.44 76 HIS A CA 1
ATOM 584 C C . HIS A 1 76 ? 20.120 -5.602 -17.767 1.00 91.44 76 HIS A C 1
ATOM 586 O O . HIS A 1 76 ? 19.426 -5.352 -18.752 1.00 91.44 76 HIS A O 1
ATOM 592 N N . GLY A 1 77 ? 21.017 -4.725 -17.308 1.00 87.75 77 GLY A N 1
ATOM 593 C CA . GLY A 1 77 ? 21.154 -3.382 -17.879 1.00 87.75 77 GLY A CA 1
ATOM 594 C C . GLY A 1 77 ? 19.854 -2.583 -17.731 1.00 87.75 77 GLY A C 1
ATOM 595 O O . GLY A 1 77 ? 19.392 -2.369 -16.613 1.00 87.75 77 GLY A O 1
ATOM 596 N N . ALA A 1 78 ? 19.262 -2.170 -18.856 1.00 90.75 78 ALA A N 1
ATOM 597 C CA . ALA A 1 78 ? 17.991 -1.440 -18.901 1.00 90.75 78 ALA A CA 1
ATOM 598 C C . ALA A 1 78 ? 16.743 -2.350 -18.907 1.00 90.75 78 ALA A C 1
ATOM 600 O O . ALA A 1 78 ? 15.618 -1.845 -18.933 1.00 90.75 78 ALA A O 1
ATOM 601 N N . GLU A 1 79 ? 16.916 -3.676 -18.894 1.00 94.50 79 GLU A N 1
ATOM 602 C CA . GLU A 1 79 ? 15.819 -4.630 -18.741 1.00 94.50 79 GLU A CA 1
ATOM 603 C C . GLU A 1 79 ? 15.644 -5.029 -17.273 1.00 94.50 79 GLU A C 1
ATOM 605 O O . GLU A 1 79 ? 16.587 -5.414 -16.580 1.00 94.50 79 GLU A O 1
ATOM 610 N N . ILE A 1 80 ? 14.407 -4.933 -16.799 1.00 95.50 80 ILE A N 1
ATOM 611 C CA . ILE A 1 80 ? 13.993 -5.238 -15.436 1.00 95.50 80 ILE A CA 1
ATOM 612 C C . ILE A 1 80 ? 12.874 -6.262 -15.529 1.00 95.50 80 ILE A C 1
ATOM 614 O O . ILE A 1 80 ? 11.812 -5.981 -16.090 1.00 95.50 80 ILE A O 1
ATOM 618 N N . VAL A 1 81 ? 13.103 -7.435 -14.949 1.00 97.38 81 VAL A N 1
ATOM 619 C CA . VAL A 1 81 ? 12.152 -8.541 -14.980 1.00 97.38 81 VAL A CA 1
ATOM 620 C C . VAL A 1 81 ? 11.712 -8.853 -13.560 1.00 97.38 81 VAL A C 1
ATOM 622 O O . VAL A 1 81 ? 12.498 -9.294 -12.726 1.00 97.38 81 VAL A O 1
ATOM 625 N N . PHE A 1 82 ? 10.435 -8.622 -13.284 1.00 97.38 82 PHE A N 1
ATOM 626 C CA . PHE A 1 82 ? 9.785 -9.120 -12.084 1.00 97.38 82 PHE A CA 1
ATOM 627 C C . PHE A 1 82 ? 9.069 -10.432 -12.395 1.00 97.38 82 PHE A C 1
ATOM 629 O O . PHE A 1 82 ? 8.192 -10.465 -13.260 1.00 97.38 82 PHE A O 1
ATOM 636 N N . ARG A 1 83 ? 9.387 -11.490 -11.650 1.00 97.12 83 ARG A N 1
ATOM 637 C CA . ARG A 1 83 ? 8.693 -12.779 -11.723 1.00 97.12 83 ARG A CA 1
ATOM 638 C C . ARG A 1 83 ? 7.965 -13.037 -10.422 1.00 97.12 83 ARG A C 1
ATOM 640 O O . ARG A 1 83 ? 8.593 -13.200 -9.377 1.00 97.12 83 ARG A O 1
ATOM 647 N N . ARG A 1 84 ? 6.633 -13.103 -10.473 1.00 95.31 84 ARG A N 1
ATOM 648 C CA . ARG A 1 84 ? 5.831 -13.434 -9.294 1.00 95.31 84 ARG A CA 1
ATOM 649 C C . ARG A 1 84 ? 6.143 -14.873 -8.847 1.00 95.31 84 ARG A C 1
ATOM 651 O O . ARG A 1 84 ? 5.857 -15.806 -9.600 1.00 95.31 84 ARG A O 1
ATOM 658 N N . PRO A 1 85 ? 6.639 -15.100 -7.614 1.00 93.44 85 PRO A N 1
ATOM 659 C CA . PRO A 1 85 ? 6.852 -16.455 -7.120 1.00 93.44 85 PRO A CA 1
ATOM 660 C C . PRO A 1 85 ? 5.523 -17.208 -6.994 1.00 93.44 85 PRO A C 1
ATOM 662 O O . PRO A 1 85 ? 4.572 -16.702 -6.395 1.00 93.44 85 PRO A O 1
ATOM 665 N N . LEU A 1 86 ? 5.459 -18.445 -7.496 1.00 88.81 86 LEU A N 1
ATOM 666 C CA . LEU A 1 86 ? 4.229 -19.257 -7.501 1.00 88.81 86 LEU A CA 1
ATOM 667 C C . LEU A 1 86 ? 3.662 -19.509 -6.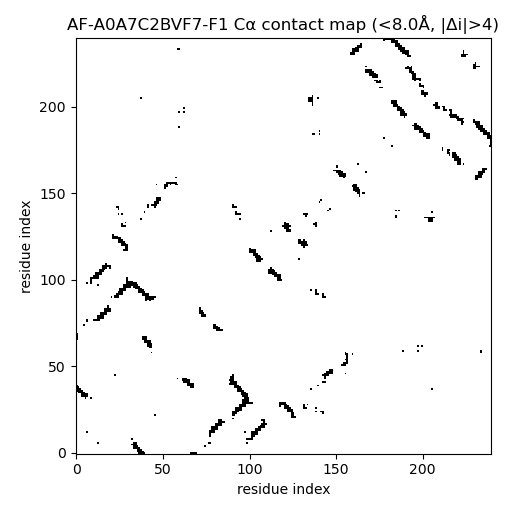094 1.00 88.81 86 LEU A C 1
ATOM 669 O O . LEU A 1 86 ? 2.448 -19.576 -5.906 1.00 88.81 86 LEU A O 1
ATOM 673 N N . ALA A 1 87 ? 4.539 -19.621 -5.093 1.00 88.62 87 ALA A N 1
ATOM 674 C CA . ALA A 1 87 ? 4.152 -19.825 -3.698 1.00 88.62 87 ALA A CA 1
ATOM 675 C C . ALA A 1 87 ? 3.622 -18.547 -3.014 1.00 88.62 87 ALA A C 1
ATOM 677 O O . ALA A 1 87 ? 3.091 -18.618 -1.903 1.00 88.62 87 ALA A O 1
ATOM 678 N N . LEU A 1 88 ? 3.759 -17.372 -3.641 1.00 88.25 88 LEU A N 1
ATOM 679 C CA . LEU A 1 88 ? 3.398 -16.098 -3.030 1.00 88.25 88 LEU A CA 1
ATOM 680 C C . LEU A 1 88 ? 1.873 -15.905 -3.007 1.00 88.25 88 LEU A C 1
ATOM 682 O O . LEU A 1 88 ? 1.218 -15.759 -4.043 1.00 88.25 88 LEU A O 1
ATOM 686 N N . ARG A 1 89 ? 1.302 -15.867 -1.799 1.00 86.50 89 ARG A N 1
ATOM 687 C CA . ARG A 1 89 ? -0.124 -15.600 -1.552 1.00 86.50 89 ARG A CA 1
ATOM 688 C C . ARG A 1 89 ? -0.358 -14.134 -1.186 1.00 86.50 89 ARG A C 1
ATOM 690 O O . ARG A 1 89 ? 0.415 -13.567 -0.417 1.00 86.50 89 ARG A O 1
ATOM 697 N N . GLY A 1 90 ? -1.457 -13.569 -1.687 1.00 87.94 90 GLY A N 1
ATOM 698 C CA . GLY A 1 90 ? -1.863 -12.183 -1.444 1.00 87.94 90 GLY A CA 1
ATOM 699 C C . GLY A 1 90 ? -1.659 -11.264 -2.649 1.00 87.94 90 GLY A C 1
ATOM 700 O O . GLY A 1 90 ? -1.288 -11.718 -3.734 1.00 87.94 90 GLY A O 1
ATOM 701 N N . VAL A 1 91 ? -1.899 -9.974 -2.439 1.00 90.50 91 VAL A N 1
ATOM 702 C CA . VAL A 1 91 ? -1.775 -8.920 -3.451 1.00 90.50 91 VAL A CA 1
ATOM 703 C C . VAL A 1 91 ? -0.341 -8.416 -3.490 1.00 90.50 91 VAL A C 1
ATOM 705 O O . VAL A 1 91 ? 0.167 -7.905 -2.491 1.00 90.50 91 VAL A O 1
ATOM 708 N N . VAL A 1 92 ? 0.321 -8.541 -4.637 1.00 93.56 92 VAL A N 1
ATOM 709 C CA . VAL A 1 92 ? 1.627 -7.920 -4.863 1.00 93.56 92 VAL A CA 1
ATOM 710 C C . VAL A 1 92 ? 1.414 -6.474 -5.263 1.00 93.56 92 VAL A C 1
ATOM 712 O O . VAL A 1 92 ? 0.579 -6.175 -6.114 1.00 93.56 92 VAL A O 1
ATOM 715 N N . PHE A 1 93 ? 2.215 -5.585 -4.684 1.00 93.25 93 PHE A N 1
ATOM 716 C CA . PHE A 1 93 ? 2.378 -4.249 -5.225 1.00 93.25 93 PHE A CA 1
ATOM 717 C C . PHE A 1 93 ? 3.831 -3.975 -5.592 1.00 93.25 93 PHE A C 1
ATOM 719 O O . PHE A 1 93 ? 4.758 -4.355 -4.870 1.00 93.25 93 PHE A O 1
ATOM 726 N N . LEU A 1 94 ? 4.008 -3.285 -6.712 1.00 95.19 94 LEU A N 1
ATOM 727 C CA . LEU A 1 94 ? 5.281 -2.786 -7.207 1.00 95.19 94 LEU A CA 1
ATOM 728 C C . LEU A 1 94 ? 5.135 -1.302 -7.503 1.00 95.19 94 LEU A C 1
ATOM 730 O O . LEU A 1 94 ? 4.255 -0.896 -8.251 1.00 95.19 94 LEU A O 1
ATOM 734 N N . ASP A 1 95 ? 6.017 -0.498 -6.936 1.00 94.50 95 ASP A N 1
ATOM 735 C CA . ASP A 1 95 ? 6.165 0.906 -7.268 1.00 94.50 95 ASP A CA 1
ATOM 736 C C . ASP A 1 95 ? 7.533 1.109 -7.920 1.00 94.50 95 ASP A C 1
ATOM 738 O O . ASP A 1 95 ? 8.571 0.844 -7.307 1.00 94.50 95 ASP A O 1
ATOM 742 N N . VAL A 1 96 ? 7.519 1.537 -9.179 1.00 95.38 96 VAL A N 1
ATOM 743 C CA . VAL A 1 96 ? 8.700 1.713 -10.015 1.00 95.38 96 VAL A CA 1
ATOM 744 C C . VAL A 1 96 ? 8.830 3.185 -10.391 1.00 95.38 96 VAL A C 1
ATOM 746 O O . VAL A 1 96 ? 8.109 3.701 -11.244 1.00 95.38 96 VAL A O 1
ATOM 749 N N . SER A 1 97 ? 9.775 3.873 -9.762 1.00 93.69 97 SER A N 1
ATOM 750 C CA . SER A 1 97 ? 10.227 5.183 -10.221 1.00 93.69 97 SER A CA 1
ATOM 751 C C . SER A 1 97 ? 11.221 4.985 -11.354 1.00 93.69 97 SER A C 1
ATOM 753 O O . SER A 1 97 ? 12.253 4.357 -11.154 1.00 93.69 97 SER A O 1
ATOM 755 N N . MET A 1 98 ? 10.910 5.523 -12.520 1.00 93.12 98 MET A N 1
ATOM 756 C CA . MET A 1 98 ? 11.758 5.578 -13.701 1.00 93.12 98 MET A CA 1
ATOM 757 C C . MET A 1 98 ? 12.514 6.911 -13.743 1.00 93.12 98 MET A C 1
ATOM 759 O O . MET A 1 98 ? 11.992 7.912 -13.232 1.00 93.12 98 MET A O 1
ATOM 763 N N . PRO A 1 99 ? 13.697 6.952 -14.383 1.00 92.00 99 PRO A N 1
ATOM 764 C CA . PRO A 1 99 ? 14.389 8.197 -14.670 1.00 92.00 99 PRO A CA 1
ATOM 765 C C . PRO A 1 99 ? 13.490 9.174 -15.426 1.00 92.00 99 PRO A C 1
ATOM 767 O O . PRO A 1 99 ? 12.708 8.781 -16.296 1.00 92.00 99 PRO A O 1
ATOM 770 N N . GLU A 1 100 ? 13.613 10.456 -15.104 1.00 90.06 100 GLU A N 1
ATOM 771 C CA . GLU A 1 100 ? 12.831 11.495 -15.767 1.00 90.06 100 GLU A CA 1
ATOM 772 C C . GLU A 1 100 ? 13.108 11.542 -17.273 1.00 90.06 100 GLU A C 1
ATOM 774 O O . GLU A 1 100 ? 14.255 11.557 -17.715 1.00 90.06 100 GLU A O 1
ATOM 779 N N . GLY A 1 101 ? 12.034 11.536 -18.068 1.00 87.44 101 GLY A N 1
ATOM 780 C CA . GLY A 1 101 ? 12.102 11.542 -19.532 1.00 87.44 101 GLY A CA 1
ATOM 781 C C . GLY A 1 101 ? 12.383 10.181 -20.180 1.00 87.44 101 GLY A C 1
ATOM 782 O O . GLY A 1 101 ? 12.210 10.059 -21.396 1.00 87.44 101 GLY A O 1
ATOM 783 N N . ALA A 1 102 ? 12.737 9.146 -19.408 1.00 90.38 102 ALA A N 1
ATOM 784 C CA . ALA A 1 102 ? 12.997 7.818 -19.956 1.00 90.38 102 ALA A CA 1
ATOM 785 C C . ALA A 1 102 ? 11.759 7.250 -20.664 1.00 90.38 102 ALA A C 1
ATOM 787 O O . ALA A 1 102 ? 10.627 7.349 -20.178 1.00 90.38 102 ALA A O 1
ATOM 788 N N . ARG A 1 103 ? 11.986 6.622 -21.821 1.00 93.38 103 ARG A N 1
ATOM 789 C CA . ARG A 1 103 ? 10.960 5.841 -22.515 1.00 93.38 103 ARG A CA 1
ATOM 790 C C . ARG A 1 103 ? 10.813 4.497 -21.813 1.00 93.38 103 ARG A C 1
ATOM 792 O O . ARG A 1 103 ? 11.809 3.824 -21.559 1.00 93.38 103 ARG A O 1
ATOM 799 N N . VAL A 1 104 ? 9.581 4.100 -21.523 1.00 94.75 104 VAL A N 1
ATOM 800 C CA . VAL A 1 104 ? 9.271 2.859 -20.816 1.00 94.75 104 VAL A CA 1
ATOM 801 C C . VAL A 1 104 ? 8.567 1.898 -21.761 1.00 94.75 104 VAL A C 1
ATOM 803 O O . VAL A 1 104 ? 7.486 2.205 -22.258 1.00 94.75 104 VAL A O 1
ATOM 806 N N . GLN A 1 105 ? 9.159 0.722 -21.952 1.00 96.62 105 GLN A N 1
ATOM 807 C CA . GLN A 1 105 ? 8.520 -0.431 -22.578 1.00 96.62 105 GLN A CA 1
ATOM 808 C C . GLN A 1 105 ? 7.994 -1.346 -21.479 1.00 96.62 105 GLN A C 1
ATOM 810 O O . GLN A 1 105 ? 8.762 -2.044 -20.819 1.00 96.62 105 GLN A O 1
ATOM 815 N N . TRP A 1 106 ? 6.686 -1.329 -21.261 1.00 97.00 106 TRP A N 1
ATOM 816 C CA . TRP A 1 106 ? 6.053 -2.061 -20.177 1.00 97.00 106 TRP A CA 1
ATOM 817 C C . TRP A 1 106 ? 5.244 -3.245 -20.696 1.00 97.00 106 TRP A C 1
ATOM 819 O O . TRP A 1 106 ? 4.291 -3.080 -21.461 1.00 97.00 106 TRP A O 1
ATOM 829 N N . VAL A 1 107 ? 5.605 -4.441 -20.237 1.00 97.81 107 VAL A N 1
ATOM 830 C CA . VAL A 1 107 ? 4.945 -5.705 -20.565 1.00 97.81 107 VAL A CA 1
ATOM 831 C C . VAL A 1 107 ? 4.467 -6.382 -19.284 1.00 97.81 107 VAL A C 1
ATOM 833 O O . VAL A 1 107 ? 5.232 -6.532 -18.333 1.00 97.81 107 VAL A O 1
ATOM 836 N N . VAL A 1 108 ? 3.214 -6.835 -19.267 1.00 97.50 108 VAL A N 1
ATOM 837 C CA . VAL A 1 108 ? 2.646 -7.616 -18.158 1.00 97.50 108 VAL A CA 1
ATOM 838 C C . VAL A 1 108 ? 2.044 -8.901 -18.705 1.00 97.50 108 VAL A C 1
ATOM 840 O O . VAL A 1 108 ? 1.190 -8.851 -19.587 1.00 97.50 108 VAL A O 1
ATOM 843 N N . ASN A 1 109 ? 2.484 -10.053 -18.193 1.00 96.44 109 ASN A N 1
ATOM 844 C CA . ASN A 1 109 ? 2.046 -11.384 -18.633 1.00 96.44 109 ASN A CA 1
ATOM 845 C C . ASN A 1 109 ? 2.080 -11.547 -20.168 1.00 96.44 109 ASN A C 1
ATOM 847 O O . ASN A 1 109 ? 1.133 -12.036 -20.779 1.00 96.44 109 ASN A O 1
ATOM 851 N N . GLY A 1 110 ? 3.151 -11.060 -20.805 1.00 96.00 110 GLY A N 1
ATOM 852 C CA . GLY A 1 110 ? 3.330 -11.091 -22.263 1.00 96.00 110 GLY A CA 1
ATOM 853 C C . GLY A 1 110 ? 2.524 -10.049 -23.052 1.00 96.00 110 GLY A C 1
ATOM 854 O O . GLY A 1 110 ? 2.754 -9.887 -24.248 1.00 96.00 110 GLY A O 1
ATOM 855 N N . ARG A 1 111 ? 1.621 -9.293 -22.415 1.00 96.00 111 ARG A N 1
ATOM 856 C CA . ARG A 1 111 ? 0.856 -8.216 -23.055 1.00 96.00 111 ARG A CA 1
ATOM 857 C C . ARG A 1 111 ? 1.614 -6.894 -22.964 1.00 96.00 111 ARG A C 1
ATOM 859 O O . ARG A 1 111 ? 1.950 -6.450 -21.868 1.00 96.00 111 ARG A O 1
ATOM 866 N N . ALA A 1 112 ? 1.823 -6.234 -24.101 1.00 96.50 112 ALA A N 1
ATOM 867 C CA . ALA A 1 112 ? 2.319 -4.861 -24.127 1.00 96.50 112 ALA A CA 1
ATOM 868 C C . ALA A 1 112 ? 1.271 -3.914 -23.520 1.00 96.50 112 ALA A C 1
ATOM 870 O O . ALA A 1 112 ? 0.128 -3.858 -23.982 1.00 96.50 112 ALA A O 1
ATOM 871 N N . ILE A 1 113 ? 1.660 -3.207 -22.462 1.00 96.06 113 ILE A N 1
ATOM 872 C CA . ILE A 1 113 ? 0.808 -2.267 -21.727 1.00 96.06 113 ILE A CA 1
ATOM 873 C C . ILE A 1 113 ? 1.084 -0.835 -22.177 1.00 96.06 113 ILE A C 1
ATOM 875 O O . ILE A 1 113 ? 0.147 -0.074 -22.408 1.00 96.06 113 ILE A O 1
ATOM 879 N N . LEU A 1 114 ? 2.362 -0.474 -22.306 1.00 94.44 114 LEU A N 1
ATOM 880 C CA . LEU A 1 114 ? 2.803 0.870 -22.663 1.00 94.44 114 LEU A CA 1
ATOM 881 C C . LEU A 1 114 ? 4.135 0.810 -23.418 1.00 94.44 114 LEU A C 1
ATOM 883 O O . LEU A 1 114 ? 5.000 0.006 -23.079 1.00 94.44 114 LEU A O 1
ATOM 887 N N . ASP A 1 115 ? 4.308 1.697 -24.393 1.00 95.56 115 ASP A N 1
ATOM 888 C CA . ASP A 1 115 ? 5.610 2.039 -24.968 1.00 95.56 115 ASP A CA 1
ATOM 889 C C . ASP A 1 115 ? 5.687 3.560 -25.160 1.00 95.56 115 ASP A C 1
ATOM 891 O O . ASP A 1 115 ? 5.333 4.091 -26.213 1.00 95.56 115 ASP A O 1
ATOM 895 N N . ALA A 1 116 ? 6.045 4.274 -24.091 1.00 92.69 116 ALA A N 1
ATOM 896 C CA . ALA A 1 116 ? 6.046 5.736 -24.058 1.00 92.69 116 ALA A CA 1
ATOM 897 C C . ALA A 1 116 ? 6.878 6.279 -22.889 1.00 92.69 116 ALA A C 1
ATOM 899 O O . ALA A 1 116 ? 7.179 5.561 -21.934 1.00 92.69 116 ALA A O 1
ATOM 900 N N . SER A 1 117 ? 7.212 7.569 -22.931 1.00 90.94 117 SER A N 1
ATOM 901 C CA . SER A 1 117 ? 7.683 8.283 -21.742 1.00 90.94 117 SER A CA 1
ATOM 902 C C . SER A 1 117 ? 6.513 8.547 -20.794 1.00 90.94 117 SER A C 1
ATOM 904 O O . SER A 1 117 ? 5.419 8.917 -21.221 1.00 90.94 117 SER A O 1
ATOM 906 N N . VAL A 1 118 ? 6.743 8.355 -19.498 1.00 89.00 118 VAL A N 1
ATOM 907 C CA . VAL A 1 118 ? 5.728 8.536 -18.454 1.00 89.00 118 VAL A CA 1
ATOM 908 C C . VAL A 1 118 ? 5.870 9.945 -17.885 1.00 89.00 118 VAL A C 1
ATOM 910 O O . VAL A 1 118 ? 6.905 10.257 -17.319 1.00 89.00 118 VAL A O 1
ATOM 913 N N . SER A 1 119 ? 4.868 10.811 -18.024 1.00 87.06 119 SER A N 1
ATOM 914 C CA . SER A 1 119 ? 4.884 12.157 -17.416 1.00 87.06 119 SER A CA 1
ATOM 915 C C . SER A 1 119 ? 4.083 12.227 -16.117 1.00 87.06 119 SER A C 1
ATOM 917 O O . SER A 1 119 ? 4.422 12.984 -15.211 1.00 87.06 119 SER A O 1
ATOM 919 N N . GLU A 1 120 ? 3.039 11.410 -16.007 1.00 91.62 120 GLU A N 1
ATOM 920 C CA . GLU A 1 120 ? 2.198 11.282 -14.821 1.00 91.62 120 GLU A CA 1
ATOM 921 C C . GLU A 1 120 ? 2.256 9.848 -14.290 1.00 91.62 120 GLU A C 1
ATOM 923 O O . GLU A 1 120 ? 2.439 8.922 -15.079 1.00 91.62 120 GLU A O 1
ATOM 928 N N . PRO A 1 121 ? 2.094 9.623 -12.974 1.00 95.06 121 PRO A N 1
ATOM 929 C CA . PRO A 1 121 ? 2.005 8.275 -12.436 1.00 95.06 121 PRO A CA 1
ATOM 930 C C . PRO A 1 121 ? 0.933 7.434 -13.136 1.00 95.06 121 PRO A C 1
ATOM 932 O O . PRO A 1 121 ? -0.230 7.832 -13.210 1.00 95.06 121 PRO A O 1
ATOM 935 N N . LEU A 1 122 ? 1.306 6.235 -13.574 1.00 95.50 122 LEU A N 1
ATOM 936 C CA . LEU A 1 122 ? 0.404 5.250 -14.169 1.00 95.50 122 LEU A CA 1
ATOM 937 C C . LEU A 1 122 ? 0.293 4.039 -13.250 1.00 95.50 122 LEU A C 1
ATOM 939 O O . LEU A 1 122 ? 1.277 3.633 -12.640 1.00 95.50 122 LEU A O 1
ATOM 943 N N . SER A 1 123 ? -0.897 3.452 -13.156 1.00 94.88 123 SER A N 1
ATOM 944 C CA . SER A 1 123 ? -1.109 2.160 -12.500 1.00 94.88 123 SER A CA 1
ATO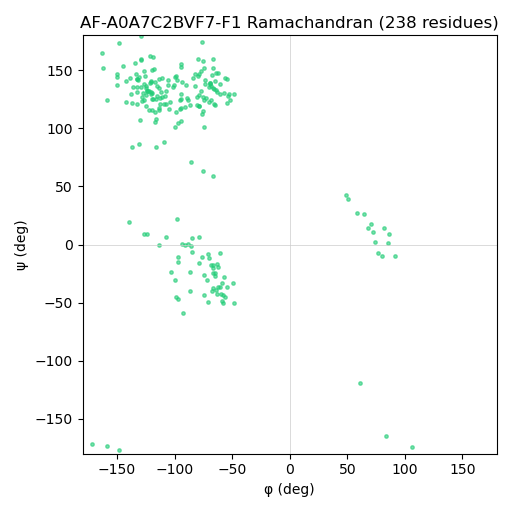M 945 C C . SER A 1 123 ? -1.630 1.123 -13.481 1.00 94.88 123 SER A C 1
ATOM 947 O O . SER A 1 123 ? -2.341 1.462 -14.425 1.00 94.88 123 SER A O 1
ATOM 949 N N . PHE A 1 124 ? -1.308 -0.140 -13.223 1.00 94.62 124 PHE A N 1
ATOM 950 C CA . PHE A 1 124 ? -1.912 -1.291 -13.873 1.00 94.62 124 PHE A CA 1
ATOM 951 C C . PHE A 1 124 ? -2.395 -2.278 -12.817 1.00 94.62 124 PHE A C 1
ATOM 953 O O . PHE A 1 124 ? -1.621 -2.711 -11.961 1.00 94.62 124 PHE A O 1
ATOM 960 N N . SER A 1 125 ? -3.683 -2.599 -12.878 1.00 91.19 125 SER A N 1
ATOM 961 C CA . SER A 1 125 ? -4.352 -3.578 -12.019 1.00 91.19 125 SER A CA 1
ATOM 962 C C . SER A 1 125 ? -5.672 -3.996 -12.670 1.00 91.19 125 SER A C 1
ATOM 964 O O . SER A 1 125 ? -6.235 -3.238 -13.464 1.00 91.19 125 SER A O 1
ATOM 966 N N . GLY A 1 126 ? -6.162 -5.210 -12.408 1.00 87.50 126 GLY A N 1
ATOM 967 C CA . GLY A 1 126 ? -7.394 -5.718 -13.030 1.00 87.50 126 GLY A CA 1
ATOM 968 C C . GLY A 1 126 ? -7.345 -5.745 -14.563 1.00 87.50 126 GLY A C 1
ATOM 969 O O . GLY A 1 126 ? -8.364 -5.568 -15.223 1.00 87.50 126 GLY A O 1
ATOM 970 N N . GLY A 1 127 ? -6.147 -5.863 -15.147 1.00 88.00 127 GLY A N 1
ATOM 971 C CA . GLY A 1 127 ? -5.948 -5.843 -16.599 1.00 88.00 127 GLY A CA 1
ATOM 972 C C . GLY A 1 127 ? -6.117 -4.472 -17.272 1.00 88.00 127 GLY A C 1
ATOM 973 O O . GLY A 1 127 ? -6.179 -4.414 -18.506 1.00 88.00 127 GLY A O 1
ATOM 974 N N . ARG A 1 128 ? -6.208 -3.380 -16.498 1.00 90.75 128 ARG A N 1
ATOM 975 C CA . ARG A 1 128 ? -6.491 -2.022 -16.991 1.00 90.75 128 ARG A CA 1
ATOM 976 C C . ARG A 1 128 ? -5.423 -1.031 -16.535 1.00 90.75 128 ARG A C 1
ATOM 978 O O . ARG A 1 128 ? -4.907 -1.128 -15.425 1.00 90.75 128 ARG A O 1
ATOM 985 N N . LEU A 1 129 ? -5.129 -0.063 -17.403 1.00 92.19 129 LEU A N 1
ATOM 986 C CA . LEU A 1 129 ? -4.358 1.130 -17.057 1.00 92.19 129 LEU A CA 1
ATOM 987 C C . LEU A 1 129 ? -5.254 2.152 -16.349 1.00 92.19 129 LEU A C 1
ATOM 989 O O . LEU A 1 129 ? -6.423 2.308 -16.702 1.00 92.19 129 LEU A O 1
ATOM 993 N N . GLY A 1 130 ? -4.688 2.874 -15.389 1.00 91.00 130 GLY A N 1
ATOM 994 C CA . GLY A 1 130 ? -5.364 3.955 -14.679 1.00 91.00 130 GLY A CA 1
ATOM 995 C C . GLY A 1 130 ? -4.384 4.923 -14.025 1.00 91.00 130 GLY A C 1
ATOM 996 O O . GLY A 1 130 ? -3.169 4.807 -14.185 1.00 91.00 130 GLY A O 1
ATOM 997 N N . ILE A 1 131 ? -4.911 5.864 -13.241 1.00 90.56 131 ILE A N 1
ATOM 998 C CA . ILE A 1 131 ? -4.098 6.868 -12.544 1.00 90.56 131 ILE A CA 1
ATOM 999 C C . ILE A 1 131 ? -3.260 6.189 -11.454 1.00 90.56 131 ILE A C 1
ATOM 1001 O O . ILE A 1 131 ? -3.771 5.461 -10.594 1.00 90.56 131 ILE A O 1
ATOM 1005 N N . GLY A 1 132 ? -1.948 6.392 -11.526 1.00 91.31 132 GLY A N 1
ATOM 1006 C CA . GLY A 1 132 ? -0.979 5.882 -10.569 1.00 91.31 132 GLY A CA 1
ATOM 1007 C C . GLY A 1 132 ? -0.914 6.713 -9.296 1.00 91.31 132 GLY A C 1
ATOM 1008 O O . GLY A 1 132 ? -1.299 7.881 -9.253 1.00 91.31 132 GLY A O 1
ATOM 1009 N N . SER A 1 133 ? -0.394 6.094 -8.246 1.00 90.62 133 SER A N 1
ATOM 1010 C CA . SER A 1 133 ? -0.154 6.775 -6.980 1.00 90.62 133 SER A CA 1
ATOM 1011 C C . SER A 1 133 ? 1.051 7.702 -7.046 1.00 90.62 133 SER A C 1
ATOM 1013 O O . SER A 1 133 ? 1.987 7.473 -7.808 1.00 90.62 133 SER A O 1
ATOM 1015 N N . ARG A 1 134 ? 1.057 8.766 -6.238 1.00 88.94 134 ARG A N 1
ATOM 1016 C CA . ARG A 1 134 ? 2.149 9.757 -6.252 1.00 88.94 134 ARG A CA 1
ATOM 1017 C C . ARG A 1 134 ? 3.309 9.364 -5.347 1.00 88.94 134 ARG A C 1
ATOM 1019 O O . ARG A 1 134 ? 4.441 9.799 -5.574 1.00 88.94 134 ARG A O 1
ATOM 1026 N N . THR A 1 135 ? 3.066 8.525 -4.343 1.00 88.31 135 THR A N 1
ATOM 1027 C CA . THR A 1 135 ? 4.091 8.014 -3.420 1.00 88.31 135 THR A CA 1
ATOM 1028 C C . THR A 1 135 ? 4.044 6.495 -3.306 1.00 88.31 135 THR A C 1
ATOM 1030 O O . THR A 1 135 ? 3.007 5.883 -3.549 1.00 88.31 135 THR A O 1
ATOM 1033 N N . VAL A 1 136 ? 5.149 5.896 -2.848 1.00 88.38 136 VAL A N 1
ATOM 1034 C CA . VAL A 1 136 ? 5.202 4.444 -2.618 1.00 88.38 136 VAL A CA 1
ATOM 1035 C C . VAL A 1 136 ? 4.228 4.035 -1.520 1.00 88.38 136 VAL A C 1
ATOM 1037 O O . VAL A 1 136 ? 3.568 3.006 -1.616 1.00 88.38 136 VAL A O 1
ATOM 1040 N N . ALA A 1 137 ? 4.106 4.851 -0.472 1.00 85.38 137 ALA A N 1
ATOM 1041 C CA . ALA A 1 137 ? 3.154 4.587 0.597 1.00 85.38 137 ALA A CA 1
ATOM 1042 C C . ALA A 1 137 ? 1.703 4.600 0.109 1.00 85.38 137 ALA A C 1
ATOM 1044 O O . ALA A 1 137 ? 0.893 3.817 0.590 1.00 85.38 137 ALA A O 1
ATOM 1045 N N . GLU A 1 138 ? 1.363 5.476 -0.834 1.00 86.62 138 GLU A N 1
ATOM 1046 C CA . GLU A 1 138 ? 0.033 5.485 -1.439 1.00 86.62 138 GLU A CA 1
ATOM 1047 C C . GLU A 1 138 ? -0.192 4.223 -2.289 1.00 86.62 138 GLU A C 1
ATOM 1049 O O . GLU A 1 138 ? -1.246 3.603 -2.174 1.00 86.62 138 GLU A O 1
ATOM 1054 N N . THR A 1 139 ? 0.825 3.773 -3.037 1.00 89.62 139 THR A N 1
ATOM 1055 C CA . THR A 1 139 ? 0.800 2.492 -3.762 1.00 89.62 139 THR A CA 1
ATOM 1056 C C . THR A 1 139 ? 0.572 1.307 -2.819 1.00 89.62 139 THR A C 1
ATOM 1058 O O . THR A 1 139 ? -0.308 0.485 -3.068 1.00 89.62 139 THR A O 1
ATOM 1061 N N . ALA A 1 140 ? 1.315 1.235 -1.709 1.00 85.81 140 ALA A N 1
ATOM 1062 C CA . ALA A 1 140 ? 1.148 0.186 -0.704 1.00 85.81 140 ALA A CA 1
ATOM 1063 C C . ALA A 1 140 ? -0.285 0.184 -0.154 1.00 85.81 140 ALA A C 1
ATOM 1065 O O . ALA A 1 140 ? -0.963 -0.833 -0.195 1.00 85.81 140 ALA A O 1
ATOM 1066 N N . VAL A 1 141 ? -0.784 1.349 0.261 1.00 82.00 141 VAL A N 1
ATOM 1067 C CA . VAL A 1 141 ? -2.150 1.518 0.764 1.00 82.00 141 VAL A CA 1
ATOM 1068 C C . VAL A 1 141 ? -3.208 1.078 -0.256 1.00 82.00 141 VAL A C 1
ATOM 1070 O O . VAL A 1 141 ? -4.138 0.365 0.120 1.00 82.00 141 VAL A O 1
ATOM 1073 N N . ARG A 1 142 ? -3.066 1.437 -1.540 1.00 85.62 142 ARG A N 1
ATOM 1074 C CA . ARG A 1 142 ? -4.000 1.030 -2.608 1.00 85.62 142 ARG A CA 1
ATOM 1075 C C . ARG A 1 142 ? -3.983 -0.468 -2.908 1.00 85.62 142 ARG A C 1
ATOM 1077 O O . ARG A 1 142 ? -4.961 -0.977 -3.450 1.00 85.62 142 ARG A O 1
ATOM 1084 N N . ALA A 1 143 ? -2.923 -1.183 -2.528 1.00 85.94 143 ALA A N 1
ATOM 1085 C CA . ALA A 1 143 ? -2.902 -2.644 -2.583 1.00 85.94 143 ALA A CA 1
ATOM 1086 C C . ALA A 1 143 ? -3.923 -3.274 -1.616 1.00 85.94 143 ALA A C 1
ATOM 1088 O O . ALA A 1 143 ? -4.378 -4.390 -1.850 1.00 85.94 143 ALA A O 1
ATOM 1089 N N . VAL A 1 144 ? -4.297 -2.553 -0.550 1.00 80.81 144 VAL A N 1
ATOM 1090 C CA . VAL A 1 144 ? -5.368 -2.947 0.379 1.00 80.81 144 VAL A CA 1
ATOM 1091 C C . VAL A 1 144 ? -6.676 -2.260 0.026 1.00 80.81 144 VAL A C 1
ATOM 1093 O O . VAL A 1 144 ? -7.702 -2.919 -0.031 1.00 80.81 144 VAL A O 1
ATOM 1096 N N . PHE A 1 145 ? -6.654 -0.953 -0.219 1.00 79.00 145 PHE A N 1
ATOM 1097 C CA . PHE A 1 145 ? -7.842 -0.128 -0.427 1.00 79.00 145 PHE A CA 1
ATOM 1098 C C . PHE A 1 145 ? -7.849 0.444 -1.841 1.00 79.00 145 PHE A C 1
ATOM 1100 O O . PHE A 1 145 ? -7.403 1.570 -2.062 1.00 79.00 145 PHE A O 1
ATOM 1107 N N . ARG A 1 146 ? -8.333 -0.335 -2.815 1.00 74.50 146 ARG A N 1
ATOM 1108 C CA . ARG A 1 146 ? -8.164 -0.000 -4.238 1.00 74.50 146 ARG A CA 1
ATOM 1109 C C . ARG A 1 146 ? -8.858 1.305 -4.634 1.00 74.50 146 ARG A C 1
ATOM 1111 O O . ARG A 1 146 ? -8.248 2.130 -5.317 1.00 74.50 146 ARG A O 1
ATOM 1118 N N . ASP A 1 147 ? -10.082 1.484 -4.135 1.00 66.31 147 ASP A N 1
ATOM 1119 C CA . ASP A 1 147 ? -11.008 2.552 -4.543 1.00 66.31 147 ASP A CA 1
ATOM 1120 C C . ASP A 1 147 ? -11.488 3.424 -3.368 1.00 66.31 147 ASP A C 1
ATOM 1122 O O . ASP A 1 147 ? -12.416 4.219 -3.513 1.00 66.31 147 ASP A O 1
ATOM 1126 N N . TRP A 1 148 ? -10.906 3.266 -2.174 1.00 63.72 148 TRP A N 1
ATOM 1127 C CA . TRP A 1 148 ? -11.398 3.949 -0.975 1.00 63.72 148 TRP A CA 1
ATOM 1128 C C . TRP A 1 148 ? -10.574 5.190 -0.634 1.00 63.72 148 TRP A C 1
ATOM 1130 O O . TRP A 1 148 ? -9.507 5.092 -0.032 1.00 63.72 148 TRP A O 1
ATOM 1140 N N . MET A 1 149 ? -11.100 6.368 -0.977 1.00 56.25 149 MET A N 1
ATOM 1141 C CA . MET A 1 149 ? -10.592 7.670 -0.513 1.00 56.25 149 MET A CA 1
ATOM 1142 C C . MET A 1 149 ? -11.713 8.666 -0.161 1.00 56.25 149 MET A C 1
ATOM 1144 O O . MET A 1 149 ? -11.484 9.874 -0.115 1.00 56.25 149 MET A O 1
ATOM 1148 N N . GLU A 1 150 ? -12.933 8.187 0.080 1.00 59.16 150 GLU A N 1
ATOM 1149 C CA . GLU A 1 150 ? -14.088 9.051 0.341 1.00 59.16 150 GLU A CA 1
ATOM 1150 C C . GLU A 1 150 ? -14.337 9.278 1.834 1.00 59.16 150 GLU A C 1
ATOM 1152 O O . GLU A 1 150 ? -13.995 8.455 2.686 1.00 59.16 150 GLU A O 1
ATOM 1157 N N . ASP A 1 151 ? -14.998 10.394 2.148 1.00 74.31 151 ASP A N 1
ATOM 1158 C CA . ASP A 1 151 ? -15.496 10.701 3.488 1.00 74.31 151 ASP A CA 1
ATOM 1159 C C . ASP A 1 151 ? -16.750 9.872 3.829 1.00 74.31 151 ASP A C 1
ATOM 1161 O O . ASP A 1 151 ? -17.862 10.389 3.974 1.00 74.31 151 ASP A O 1
ATOM 1165 N N . GLY A 1 152 ? -16.579 8.550 3.885 1.00 81.94 152 GLY A N 1
ATOM 1166 C CA . GLY A 1 152 ? -17.664 7.578 3.950 1.00 81.94 152 GLY A CA 1
ATOM 1167 C C . GLY A 1 152 ? -17.531 6.546 5.066 1.00 81.94 152 GLY A C 1
ATOM 1168 O O . GLY A 1 152 ? -16.575 6.529 5.844 1.00 81.94 152 GLY A O 1
ATOM 1169 N N . VAL A 1 153 ? -18.538 5.677 5.117 1.00 87.38 153 VAL A N 1
ATOM 1170 C CA . VAL A 1 153 ? -18.606 4.470 5.946 1.00 87.38 153 VAL A CA 1
ATOM 1171 C C . VAL A 1 153 ? -19.079 3.342 5.039 1.00 87.38 153 VAL A C 1
ATOM 1173 O O . VAL A 1 153 ? -20.046 3.529 4.302 1.00 87.38 153 VAL A O 1
ATOM 1176 N N . ALA A 1 154 ? -18.404 2.196 5.061 1.00 84.56 154 ALA A N 1
ATOM 1177 C CA . ALA A 1 154 ? -18.816 1.028 4.291 1.00 84.56 154 ALA A CA 1
ATOM 1178 C C . ALA A 1 154 ? -18.574 -0.265 5.075 1.00 84.56 154 ALA A C 1
ATOM 1180 O O . ALA A 1 154 ? -17.541 -0.378 5.741 1.00 84.56 154 ALA A O 1
ATOM 1181 N N . PRO A 1 155 ? -19.489 -1.245 4.992 1.00 83.88 155 PRO A N 1
ATOM 1182 C CA . PRO A 1 155 ? -19.275 -2.546 5.607 1.00 83.88 155 PRO A CA 1
ATOM 1183 C C . PRO A 1 155 ? -18.111 -3.273 4.922 1.00 83.88 155 PRO A C 1
ATOM 1185 O O . PRO A 1 155 ? -18.036 -3.326 3.692 1.00 83.88 155 PRO A O 1
ATOM 1188 N N . LEU A 1 156 ? -17.214 -3.836 5.733 1.00 77.19 156 LEU A N 1
ATOM 1189 C CA . LEU A 1 156 ? -16.152 -4.745 5.300 1.00 77.19 156 LEU A CA 1
ATOM 1190 C C . LEU A 1 156 ? -16.617 -6.189 5.401 1.00 77.19 156 LEU A C 1
ATOM 1192 O O . LEU A 1 156 ? -16.661 -6.904 4.408 1.00 77.19 156 LEU A O 1
ATOM 1196 N N . SER A 1 157 ? -16.984 -6.587 6.611 1.00 77.50 157 SER A N 1
ATOM 1197 C CA . SER A 1 157 ? -17.489 -7.907 6.963 1.00 77.50 157 SER A CA 1
ATOM 1198 C C . SER A 1 157 ? -18.473 -7.751 8.119 1.00 77.50 157 SER A C 1
ATOM 1200 O O . SER A 1 157 ? -18.725 -6.639 8.588 1.00 77.50 157 SER A O 1
ATOM 1202 N N . GLU A 1 158 ? -19.007 -8.855 8.629 1.00 82.12 158 GLU A N 1
ATOM 1203 C CA . GLU A 1 158 ? -19.866 -8.808 9.809 1.00 82.12 158 GLU A CA 1
ATOM 1204 C C . GLU A 1 158 ? -19.159 -8.106 10.989 1.00 82.12 158 GLU A C 1
ATOM 1206 O O . GLU A 1 158 ? -18.054 -8.481 11.403 1.00 82.12 158 GLU A O 1
ATOM 1211 N N . GLY A 1 159 ? -19.779 -7.029 11.484 1.00 85.75 159 GLY A N 1
ATOM 1212 C CA . GLY A 1 159 ? -19.278 -6.227 12.605 1.00 85.75 159 GLY A CA 1
ATOM 1213 C C . GLY A 1 159 ? -17.996 -5.426 12.337 1.00 85.75 159 GLY A C 1
ATOM 1214 O O . GLY A 1 159 ? -17.376 -4.970 13.297 1.00 85.75 159 GLY A O 1
ATOM 1215 N N . GLU A 1 160 ? -17.570 -5.259 11.080 1.00 88.06 160 GLU A N 1
ATOM 1216 C CA . GLU A 1 160 ? -16.366 -4.501 10.714 1.00 88.06 160 GLU A CA 1
ATOM 1217 C C . GLU A 1 160 ? -16.641 -3.534 9.558 1.00 88.06 160 GLU A C 1
ATOM 1219 O O . GLU A 1 160 ? -17.256 -3.906 8.558 1.00 88.06 160 GLU A O 1
ATOM 1224 N N . TYR A 1 161 ? -16.154 -2.298 9.674 1.00 88.50 161 TYR A N 1
ATOM 1225 C CA . TYR A 1 161 ? -16.419 -1.225 8.714 1.00 88.50 161 TYR A CA 1
ATOM 1226 C C . TYR A 1 161 ? -15.139 -0.490 8.316 1.00 88.50 161 TYR A C 1
ATOM 1228 O O . TYR A 1 161 ? -14.291 -0.214 9.164 1.00 88.50 161 TYR A O 1
ATOM 1236 N N . VAL A 1 162 ? -15.021 -0.101 7.041 1.00 87.06 162 VAL A N 1
ATOM 1237 C CA . VAL A 1 162 ? -14.099 0.979 6.668 1.00 87.06 162 VAL A CA 1
ATOM 1238 C C . VAL A 1 162 ? -14.771 2.296 7.010 1.00 87.06 162 VAL A C 1
ATOM 1240 O O . VAL A 1 162 ? -15.903 2.546 6.588 1.00 87.06 162 VAL A O 1
ATOM 1243 N N . VAL A 1 163 ? -14.070 3.151 7.744 1.00 89.75 163 VAL A N 1
ATOM 1244 C CA . VAL A 1 163 ? -14.566 4.470 8.135 1.00 89.75 163 VAL A CA 1
ATOM 1245 C C . VAL A 1 163 ? -13.520 5.520 7.789 1.00 89.75 163 VAL A C 1
ATOM 1247 O O . VAL A 1 163 ? -12.327 5.338 8.029 1.00 89.75 163 VAL A O 1
ATOM 1250 N N . SER A 1 164 ? -13.967 6.632 7.210 1.00 89.06 164 SER A N 1
ATOM 1251 C CA . SER A 1 164 ? -13.150 7.835 7.055 1.00 89.06 164 SER A CA 1
ATOM 1252 C C . SER A 1 164 ? -12.640 8.308 8.415 1.00 89.06 164 SER A C 1
ATOM 1254 O O . SER A 1 164 ? -13.428 8.524 9.334 1.00 89.06 164 SER A O 1
ATOM 1256 N N . TRP A 1 165 ? -11.335 8.570 8.522 1.00 90.50 165 TRP A N 1
ATOM 1257 C CA . TRP A 1 165 ? -10.717 9.126 9.731 1.00 90.50 165 TRP A CA 1
ATOM 1258 C C . TRP A 1 165 ? -11.449 10.362 10.272 1.00 90.50 165 TRP A C 1
ATOM 1260 O O . TRP A 1 165 ? -11.512 10.574 11.479 1.00 90.50 165 TRP A O 1
ATOM 1270 N N . ARG A 1 166 ? -12.029 11.175 9.381 1.00 90.69 166 ARG A N 1
ATOM 1271 C CA . ARG A 1 166 ? -12.738 12.413 9.737 1.00 90.69 166 ARG A CA 1
ATOM 1272 C C . ARG A 1 166 ? -14.025 12.175 10.525 1.00 90.69 166 ARG A C 1
ATOM 1274 O O . ARG A 1 166 ? -14.524 13.107 11.141 1.00 90.69 166 ARG A O 1
ATOM 1281 N N . ARG A 1 167 ? -14.552 10.950 10.499 1.00 92.94 167 ARG A N 1
ATOM 1282 C CA . ARG A 1 167 ? -15.756 10.541 11.231 1.00 92.94 167 ARG A CA 1
ATOM 1283 C C . ARG A 1 167 ? -15.450 9.930 12.597 1.00 92.94 167 ARG A C 1
ATOM 1285 O O . ARG A 1 167 ? -16.374 9.508 13.282 1.00 92.94 167 ARG A O 1
ATOM 1292 N N . LEU A 1 168 ? -14.176 9.843 12.976 1.00 94.81 168 LEU A N 1
ATOM 1293 C CA . LEU A 1 168 ? -13.753 9.273 14.248 1.00 94.81 168 LEU A CA 1
ATOM 1294 C C . LEU A 1 168 ? -13.408 10.379 15.245 1.00 94.81 168 LEU A C 1
ATOM 1296 O O . LEU A 1 168 ? -12.680 11.318 14.919 1.00 94.81 168 LEU A O 1
ATOM 1300 N N . THR A 1 169 ? -13.873 10.225 16.483 1.00 96.69 169 THR A N 1
ATOM 1301 C CA . THR A 1 169 ? -13.527 11.119 17.591 1.00 96.69 169 THR A CA 1
ATOM 1302 C C . THR A 1 169 ? -12.349 10.542 18.364 1.00 96.69 169 THR A C 1
ATOM 1304 O O . THR A 1 169 ? -12.443 9.457 18.937 1.00 96.69 169 THR A O 1
ATOM 1307 N N . VAL A 1 170 ? -11.225 11.261 18.394 1.00 96.06 170 VAL A N 1
ATOM 1308 C CA . VAL A 1 170 ? -10.051 10.868 19.188 1.00 96.06 170 VAL A CA 1
ATOM 1309 C C . VAL A 1 170 ? -10.291 11.239 20.650 1.00 96.06 170 VAL A C 1
ATOM 1311 O O . VAL A 1 170 ? -10.419 12.416 20.975 1.00 96.06 170 VAL A O 1
ATOM 1314 N N . ARG A 1 171 ? -10.286 10.243 21.538 1.00 97.12 171 ARG A N 1
ATOM 1315 C CA . ARG A 1 171 ? -10.384 10.428 22.993 1.00 97.12 171 ARG A CA 1
ATOM 1316 C C . ARG A 1 171 ? -9.016 10.657 23.628 1.00 97.12 171 ARG A C 1
ATOM 1318 O O . ARG A 1 171 ? -8.872 11.475 24.532 1.00 97.12 171 ARG A O 1
ATOM 1325 N N . ARG A 1 172 ? -8.003 9.930 23.156 1.00 95.94 172 ARG A N 1
ATOM 1326 C CA . ARG A 1 172 ? -6.626 10.021 23.645 1.00 95.94 172 ARG A CA 1
ATOM 1327 C C . ARG A 1 172 ? -5.658 9.994 22.477 1.00 95.94 172 ARG A C 1
ATOM 1329 O O . ARG A 1 172 ? -5.709 9.095 21.641 1.00 95.94 172 ARG A O 1
ATOM 1336 N N . LYS A 1 173 ? -4.739 10.959 22.460 1.00 94.25 173 LYS A N 1
ATOM 1337 C CA . LYS A 1 173 ? -3.701 11.093 21.439 1.00 94.25 173 LYS A CA 1
ATOM 1338 C C . LYS A 1 173 ? -2.326 11.119 22.097 1.00 94.25 173 LYS A C 1
ATOM 1340 O O . LYS A 1 173 ? -2.115 11.855 23.054 1.00 94.25 173 LYS A O 1
ATOM 1345 N N . VAL A 1 174 ? -1.403 10.327 21.565 1.00 93.75 174 VAL A N 1
ATOM 1346 C CA . VAL A 1 174 ? 0.020 10.335 21.939 1.00 93.75 174 VAL A CA 1
ATOM 1347 C C . VAL A 1 174 ? 0.823 11.011 20.833 1.00 93.75 174 VAL A C 1
ATOM 1349 O O . VAL A 1 174 ? 0.524 10.835 19.649 1.00 93.75 174 VAL A O 1
ATOM 1352 N N . GLU A 1 175 ? 1.832 11.790 21.212 1.00 92.12 175 GLU A N 1
ATOM 1353 C CA . GLU A 1 175 ? 2.723 12.461 20.272 1.00 92.12 175 GLU A CA 1
ATOM 1354 C C . GLU A 1 175 ? 3.576 11.459 19.486 1.00 92.12 175 GLU A C 1
ATOM 1356 O O . GLU A 1 175 ? 4.151 10.516 20.036 1.00 92.12 175 GLU A O 1
ATOM 1361 N N . LEU A 1 176 ? 3.660 11.670 18.173 1.00 91.06 176 LEU A N 1
ATOM 1362 C CA . LEU A 1 176 ? 4.240 10.696 17.250 1.00 91.06 176 LEU A CA 1
ATOM 1363 C C . LEU A 1 176 ? 5.705 10.961 16.900 1.00 91.06 176 LEU A C 1
ATOM 1365 O O . LEU A 1 176 ? 6.327 10.085 16.315 1.00 91.06 176 LEU A O 1
ATOM 1369 N N . GLY A 1 177 ? 6.252 12.129 17.257 1.00 88.12 177 GLY A N 1
ATOM 1370 C CA . GLY A 1 177 ? 7.633 12.492 16.919 1.00 88.12 177 GLY A CA 1
ATOM 1371 C C . GLY A 1 177 ? 7.878 12.640 15.414 1.00 88.12 177 GLY A C 1
ATOM 1372 O O . GLY A 1 177 ? 8.994 12.426 14.956 1.00 88.12 177 GLY A O 1
ATOM 1373 N N . ILE A 1 178 ? 6.838 12.964 14.636 1.00 87.25 178 ILE A N 1
ATOM 1374 C CA . ILE A 1 178 ? 6.966 13.196 13.194 1.00 87.25 178 ILE A CA 1
ATOM 1375 C C . ILE A 1 178 ? 7.541 14.598 12.995 1.00 87.25 178 ILE A C 1
ATOM 1377 O O . ILE A 1 178 ? 6.949 15.587 13.427 1.00 87.25 178 ILE A O 1
ATOM 1381 N N . THR A 1 179 ? 8.714 14.670 12.371 1.00 87.94 179 THR A N 1
ATOM 1382 C CA . THR A 1 179 ? 9.401 15.933 12.087 1.00 87.94 179 THR A CA 1
ATOM 1383 C C . THR A 1 179 ? 8.620 16.752 11.061 1.00 87.94 179 THR A C 1
ATOM 1385 O O . THR A 1 179 ? 8.041 16.203 10.124 1.00 87.94 179 THR A O 1
ATOM 1388 N N . ALA A 1 180 ? 8.649 18.080 11.191 1.00 83.88 180 ALA A N 1
ATOM 1389 C CA . ALA A 1 180 ? 8.003 18.979 10.241 1.00 83.88 180 ALA A CA 1
ATOM 1390 C C . ALA A 1 180 ? 8.451 18.699 8.792 1.00 83.88 180 ALA A C 1
ATOM 1392 O O . ALA A 1 180 ? 9.643 18.669 8.487 1.00 83.88 180 ALA A O 1
ATOM 1393 N N . GLY A 1 181 ? 7.476 18.517 7.898 1.00 83.31 181 GLY A N 1
ATOM 1394 C CA . GLY A 1 181 ? 7.705 18.201 6.484 1.00 83.31 181 GLY A CA 1
ATOM 1395 C C . GLY A 1 181 ? 7.747 16.704 6.171 1.00 83.31 181 GLY A C 1
ATOM 1396 O O . GLY A 1 181 ? 7.696 16.331 4.998 1.00 83.31 181 GLY A O 1
ATOM 1397 N N . GLU A 1 182 ? 7.776 15.840 7.185 1.00 88.69 182 GLU A N 1
ATOM 1398 C CA . GLU A 1 182 ? 7.605 14.410 6.987 1.00 88.69 182 GLU A CA 1
ATOM 1399 C C . GLU A 1 182 ? 6.129 14.027 6.876 1.00 88.69 182 GLU A C 1
ATOM 1401 O O . GLU A 1 182 ? 5.254 14.602 7.513 1.00 88.69 182 GLU A O 1
ATOM 1406 N N . VAL A 1 183 ? 5.847 13.003 6.072 1.00 87.69 183 VAL A N 1
ATOM 1407 C CA . VAL A 1 183 ? 4.503 12.444 5.934 1.00 87.69 183 VAL A CA 1
ATOM 1408 C C . VAL A 1 183 ? 4.528 10.975 6.327 1.00 87.69 183 VAL A C 1
ATOM 1410 O O . VAL A 1 183 ? 5.458 10.239 5.976 1.00 87.69 183 VAL A O 1
ATOM 1413 N N . ARG A 1 184 ? 3.490 10.531 7.043 1.00 90.44 184 ARG A N 1
ATOM 1414 C CA . ARG A 1 184 ? 3.212 9.108 7.272 1.00 90.44 184 ARG A CA 1
ATOM 1415 C C . ARG A 1 184 ? 1.810 8.763 6.823 1.00 90.44 184 ARG A C 1
ATOM 1417 O O . ARG A 1 184 ? 0.845 9.411 7.220 1.00 90.44 184 ARG A O 1
ATOM 1424 N N . ARG A 1 185 ? 1.687 7.719 6.006 1.00 88.62 185 ARG A N 1
ATOM 1425 C CA . ARG A 1 185 ? 0.383 7.126 5.688 1.00 88.62 185 ARG A CA 1
ATOM 1426 C C . ARG A 1 185 ? 0.151 5.968 6.630 1.00 88.62 185 ARG A C 1
ATOM 1428 O O . ARG A 1 185 ? 1.000 5.085 6.723 1.00 88.62 185 ARG A O 1
ATOM 1435 N N . VAL A 1 186 ? -0.971 5.999 7.333 1.00 89.19 186 VAL A N 1
ATOM 1436 C CA . VAL A 1 186 ? -1.267 5.051 8.401 1.00 89.19 186 VAL A CA 1
ATOM 1437 C C . VAL A 1 186 ? -2.599 4.371 8.141 1.00 89.19 186 VAL A C 1
ATOM 1439 O O . VAL A 1 186 ? -3.572 5.026 7.773 1.00 89.19 186 VAL A O 1
ATOM 1442 N N . ILE A 1 187 ? -2.625 3.057 8.349 1.00 88.38 187 ILE A N 1
ATOM 1443 C CA . ILE A 1 187 ? -3.831 2.235 8.405 1.00 88.38 187 ILE A CA 1
ATOM 1444 C C . ILE A 1 187 ? -3.983 1.769 9.853 1.00 88.38 187 ILE A C 1
ATOM 1446 O O . ILE A 1 187 ? -3.042 1.204 10.417 1.00 88.38 187 ILE A O 1
ATOM 1450 N N . LEU A 1 188 ? -5.151 1.992 10.448 1.00 90.69 188 LEU A N 1
ATOM 1451 C CA . LEU A 1 188 ? -5.474 1.575 11.811 1.00 90.69 188 LEU A CA 1
ATOM 1452 C C . LEU A 1 188 ? -6.617 0.565 11.798 1.00 90.69 188 LEU A C 1
ATOM 1454 O O . LEU A 1 188 ? -7.582 0.747 11.062 1.00 90.69 188 LEU A O 1
ATOM 1458 N N . GLY A 1 189 ? -6.515 -0.451 12.652 1.00 92.06 189 GLY A N 1
ATOM 1459 C CA . GLY A 1 189 ? -7.636 -1.289 13.073 1.00 92.06 189 GLY A CA 1
ATOM 1460 C C . GLY A 1 189 ? -7.997 -0.955 14.518 1.00 92.06 189 GLY A C 1
ATOM 1461 O O . GLY A 1 189 ? -7.144 -1.057 15.406 1.00 92.06 189 GLY A O 1
ATOM 1462 N N . ILE A 1 190 ? -9.239 -0.535 14.730 1.00 94.69 190 ILE A N 1
ATOM 1463 C CA . ILE A 1 190 ? -9.797 -0.045 15.991 1.00 94.69 190 ILE A CA 1
ATOM 1464 C C . ILE A 1 190 ? -10.887 -1.019 16.452 1.00 94.69 190 ILE A C 1
ATOM 1466 O O . ILE A 1 190 ? -11.762 -1.379 15.663 1.00 94.69 190 ILE A O 1
ATOM 1470 N N . ASP A 1 191 ? -10.797 -1.491 17.696 1.00 95.12 191 ASP A N 1
ATOM 1471 C CA . ASP A 1 191 ? -11.773 -2.420 18.278 1.00 95.12 191 ASP A CA 1
ATOM 1472 C C . ASP A 1 191 ? -13.088 -1.719 18.674 1.00 95.12 191 ASP A C 1
ATOM 1474 O O . ASP A 1 191 ? -13.210 -0.494 18.621 1.00 95.12 191 ASP A O 1
ATOM 1478 N N . GLU A 1 192 ? -14.083 -2.496 19.095 1.00 96.44 192 GLU A N 1
ATOM 1479 C CA . GLU A 1 192 ? -15.403 -2.014 19.516 1.00 96.44 192 GLU A CA 1
ATOM 1480 C C . GLU A 1 192 ? -15.341 -1.098 20.752 1.00 96.44 192 GLU A C 1
ATOM 1482 O O . GLU A 1 192 ? -16.270 -0.340 21.014 1.00 96.44 192 GLU A O 1
ATOM 1487 N N . ALA A 1 193 ? -14.250 -1.141 21.523 1.00 97.44 193 ALA A N 1
ATOM 1488 C CA . ALA A 1 193 ? -14.021 -0.250 22.657 1.00 97.44 193 ALA A CA 1
ATOM 1489 C C . ALA A 1 193 ? -13.309 1.055 22.250 1.00 97.44 193 ALA A C 1
ATOM 1491 O O . ALA A 1 193 ? -13.025 1.884 23.115 1.00 97.44 193 ALA A O 1
ATOM 1492 N N . GLY A 1 194 ? -13.005 1.238 20.960 1.00 97.00 194 GLY A N 1
ATOM 1493 C CA . GLY A 1 194 ? -12.289 2.398 20.440 1.00 97.00 194 GLY A CA 1
ATOM 1494 C C . GLY A 1 194 ? -10.766 2.315 20.591 1.00 97.00 194 GLY A C 1
ATOM 1495 O O . GLY A 1 194 ? -10.079 3.322 20.434 1.00 97.00 194 GLY A O 1
ATOM 1496 N N . ARG A 1 195 ? -10.186 1.149 20.896 1.00 97.19 195 ARG A N 1
ATOM 1497 C CA . ARG A 1 195 ? -8.730 0.988 21.058 1.00 97.19 195 ARG A CA 1
ATOM 1498 C C . ARG A 1 195 ? -8.066 0.614 19.744 1.00 97.19 195 ARG A C 1
ATOM 1500 O O . ARG A 1 195 ? -8.538 -0.266 19.025 1.00 97.19 195 ARG A O 1
ATOM 1507 N N . VAL A 1 196 ? -6.918 1.223 19.450 1.00 95.25 196 VAL A N 1
ATOM 1508 C CA . VAL A 1 196 ? -6.106 0.842 18.287 1.00 95.25 196 VAL A CA 1
ATOM 1509 C C . VAL A 1 196 ? -5.388 -0.473 18.569 1.00 95.25 196 VAL A C 1
ATOM 1511 O O . VAL A 1 196 ? -4.347 -0.523 19.218 1.00 95.25 196 VAL A O 1
ATOM 1514 N N . VAL A 1 197 ? -5.918 -1.562 18.028 1.00 92.88 197 VAL A N 1
ATOM 1515 C CA . VAL A 1 197 ? -5.357 -2.907 18.208 1.00 92.88 197 VAL A CA 1
ATOM 1516 C C . VAL A 1 197 ? -4.471 -3.335 17.040 1.00 92.88 197 VAL A C 1
ATOM 1518 O O . VAL A 1 197 ? -3.698 -4.288 17.165 1.00 92.88 197 VAL A O 1
ATOM 1521 N N . ARG A 1 198 ? -4.534 -2.633 15.901 1.00 89.75 198 ARG A N 1
ATOM 1522 C CA . ARG A 1 198 ? -3.651 -2.831 14.742 1.00 89.75 198 ARG A CA 1
ATOM 1523 C C . ARG A 1 198 ? -3.228 -1.492 14.157 1.00 89.75 198 ARG A C 1
ATOM 1525 O O . ARG A 1 198 ? -4.018 -0.558 14.092 1.00 89.75 198 ARG A O 1
ATOM 1532 N N . ALA A 1 199 ? -1.983 -1.424 13.701 1.00 89.69 199 ALA A N 1
ATOM 1533 C CA . ALA A 1 199 ? -1.453 -0.251 13.022 1.00 89.69 199 ALA A CA 1
ATOM 1534 C C . ALA A 1 199 ? -0.378 -0.658 12.020 1.00 89.69 199 ALA A C 1
ATOM 1536 O O . ALA A 1 199 ? 0.478 -1.485 12.352 1.00 89.69 199 ALA A O 1
ATOM 1537 N N . LEU A 1 200 ? -0.432 -0.039 10.844 1.00 87.69 200 LEU A N 1
ATOM 1538 C CA . LEU A 1 200 ? 0.614 -0.028 9.831 1.00 87.69 200 LEU A CA 1
ATOM 1539 C C . LEU A 1 200 ? 0.903 1.419 9.466 1.00 87.69 200 LEU A C 1
ATOM 1541 O O . LEU A 1 200 ? -0.030 2.157 9.158 1.00 87.69 200 LEU A O 1
ATOM 1545 N N . ALA A 1 201 ? 2.170 1.811 9.472 1.00 89.19 201 ALA A N 1
ATOM 1546 C CA . ALA A 1 201 ? 2.587 3.147 9.077 1.00 89.19 201 ALA A CA 1
ATOM 1547 C C . ALA A 1 201 ? 3.670 3.048 8.012 1.00 89.19 201 ALA A C 1
ATOM 1549 O O . ALA A 1 201 ? 4.578 2.223 8.111 1.00 89.19 201 ALA A O 1
ATOM 1550 N N . PHE A 1 202 ? 3.572 3.903 7.002 1.00 86.69 202 PHE A N 1
ATOM 1551 C CA . PHE A 1 202 ? 4.508 3.949 5.891 1.00 86.69 202 PHE A CA 1
ATOM 1552 C C . PHE A 1 202 ? 5.108 5.345 5.756 1.00 86.69 202 PHE A C 1
ATOM 1554 O O . PHE A 1 202 ? 4.383 6.346 5.745 1.00 86.69 202 PHE A O 1
ATOM 1561 N N . THR A 1 203 ? 6.429 5.397 5.615 1.00 87.25 203 THR A N 1
ATOM 1562 C CA . THR A 1 203 ? 7.168 6.573 5.142 1.00 87.25 203 THR A CA 1
ATOM 1563 C C . THR A 1 203 ? 6.834 6.846 3.675 1.00 87.25 203 THR A C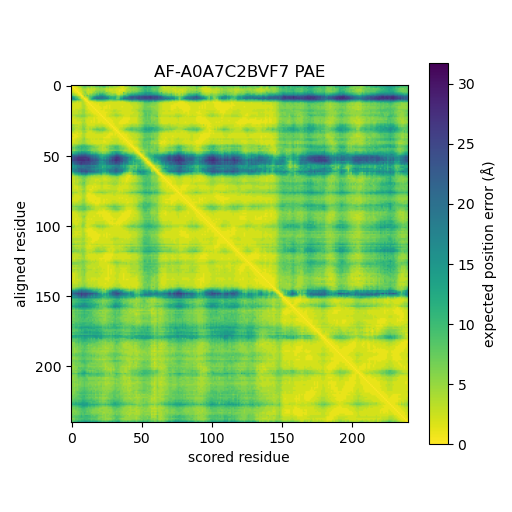 1
ATOM 1565 O O . THR A 1 203 ? 6.422 5.940 2.955 1.00 87.25 203 THR A O 1
ATOM 1568 N N . ASP A 1 204 ? 7.054 8.062 3.170 1.00 82.12 204 ASP A N 1
ATOM 1569 C CA . ASP A 1 204 ? 6.778 8.387 1.757 1.00 82.12 204 ASP A CA 1
ATOM 1570 C C . ASP A 1 204 ? 7.516 7.493 0.742 1.00 82.12 204 ASP A C 1
ATOM 1572 O O . ASP A 1 204 ? 7.019 7.260 -0.366 1.00 82.12 204 ASP A O 1
ATOM 1576 N N . ASP A 1 205 ? 8.677 6.961 1.128 1.00 77.06 205 ASP A N 1
ATOM 1577 C CA . ASP A 1 205 ? 9.464 6.023 0.329 1.00 77.06 205 ASP A CA 1
ATOM 1578 C C . ASP A 1 205 ? 9.038 4.551 0.484 1.00 77.06 205 ASP A C 1
ATOM 1580 O O . ASP A 1 205 ? 9.658 3.667 -0.106 1.00 77.06 205 ASP A O 1
ATOM 1584 N N . GLY A 1 206 ? 7.950 4.295 1.221 1.00 73.19 206 GLY A N 1
ATOM 1585 C CA . GLY A 1 206 ? 7.261 3.006 1.296 1.00 73.19 206 GLY A CA 1
ATOM 1586 C C . GLY A 1 206 ? 7.811 2.032 2.327 1.00 73.19 206 GLY A C 1
ATOM 1587 O O . GLY A 1 206 ? 7.411 0.868 2.338 1.00 73.19 206 GLY A O 1
ATOM 1588 N N . ARG A 1 207 ? 8.728 2.475 3.190 1.00 80.00 207 ARG A N 1
ATOM 1589 C CA . ARG A 1 207 ? 9.224 1.659 4.300 1.00 80.00 207 ARG A CA 1
ATOM 1590 C C . ARG A 1 207 ? 8.213 1.673 5.437 1.00 80.00 207 ARG A C 1
ATOM 1592 O O . ARG A 1 207 ? 7.540 2.676 5.668 1.00 80.00 207 ARG A O 1
ATOM 1599 N N . ARG A 1 208 ? 8.129 0.559 6.164 1.00 84.06 208 ARG A N 1
ATOM 1600 C CA . ARG A 1 208 ? 7.353 0.510 7.405 1.00 84.06 208 ARG A CA 1
ATOM 1601 C C . ARG A 1 208 ? 8.023 1.348 8.483 1.00 84.06 208 ARG A C 1
ATOM 1603 O O . ARG A 1 208 ? 9.239 1.280 8.650 1.00 84.06 208 ARG A O 1
ATOM 1610 N N . ASP A 1 209 ? 7.210 2.091 9.218 1.00 89.31 209 ASP A N 1
ATOM 1611 C CA . ASP A 1 209 ? 7.628 2.895 10.358 1.00 89.31 209 ASP A CA 1
ATOM 1612 C C . ASP A 1 209 ? 7.103 2.262 11.653 1.00 89.31 209 ASP A C 1
ATOM 1614 O O . ASP A 1 209 ? 5.998 2.546 12.118 1.00 89.31 209 ASP A O 1
ATOM 1618 N N . ALA A 1 210 ? 7.897 1.347 12.211 1.00 90.25 210 ALA A N 1
ATOM 1619 C CA . ALA A 1 210 ? 7.523 0.591 13.404 1.00 90.25 210 ALA A CA 1
ATOM 1620 C C . ALA A 1 210 ? 7.375 1.476 14.654 1.00 90.25 210 ALA A C 1
ATOM 1622 O O . ALA A 1 210 ? 6.604 1.134 15.552 1.00 90.25 210 ALA A O 1
ATOM 1623 N N . GLU A 1 211 ? 8.085 2.605 14.719 1.00 93.19 211 GLU A N 1
ATOM 1624 C CA . GLU A 1 211 ? 7.982 3.532 15.844 1.00 93.19 211 GLU A CA 1
ATOM 1625 C C . GLU A 1 211 ? 6.636 4.256 15.815 1.00 93.19 211 GLU A C 1
ATOM 1627 O O . GLU A 1 211 ? 5.900 4.241 16.807 1.00 93.19 211 GLU A O 1
ATOM 1632 N N . VAL A 1 212 ? 6.267 4.819 14.660 1.00 94.69 212 VAL A N 1
ATOM 1633 C CA . VAL A 1 212 ? 4.959 5.459 14.487 1.00 94.69 212 VAL A CA 1
ATOM 1634 C C . VAL A 1 212 ? 3.843 4.449 14.729 1.00 94.69 212 VAL A C 1
ATOM 1636 O O . VAL A 1 212 ? 2.902 4.768 15.450 1.00 94.69 212 VAL A O 1
ATOM 1639 N N . GLU A 1 213 ? 3.964 3.217 14.221 1.00 93.38 213 GLU A N 1
ATOM 1640 C CA . GLU A 1 213 ? 3.012 2.132 14.500 1.00 93.38 213 GLU A CA 1
ATOM 1641 C C . GLU A 1 213 ? 2.842 1.851 16.000 1.00 93.38 213 GLU A C 1
ATOM 1643 O O . GLU A 1 213 ? 1.716 1.683 16.471 1.00 93.38 213 GLU A O 1
ATOM 1648 N N . ALA A 1 214 ? 3.938 1.788 16.760 1.00 94.19 214 ALA A N 1
ATOM 1649 C CA . ALA A 1 214 ? 3.892 1.539 18.197 1.00 94.19 214 ALA A CA 1
ATOM 1650 C C . ALA A 1 214 ? 3.230 2.696 18.960 1.00 94.19 214 ALA A C 1
ATOM 1652 O O . ALA A 1 214 ? 2.482 2.458 19.910 1.00 94.19 214 ALA A O 1
ATOM 1653 N N . ARG A 1 215 ? 3.466 3.941 18.533 1.00 95.88 215 ARG A N 1
ATOM 1654 C CA . ARG A 1 215 ? 2.888 5.134 19.164 1.00 95.88 215 ARG A CA 1
ATOM 1655 C C . ARG A 1 215 ? 1.403 5.305 18.842 1.00 95.88 215 ARG A C 1
ATOM 1657 O O . ARG A 1 215 ? 0.618 5.555 19.753 1.00 95.88 215 ARG A O 1
ATOM 1664 N N . VAL A 1 216 ? 0.980 5.113 17.588 1.00 95.19 216 VAL A N 1
ATOM 1665 C CA . VAL A 1 216 ? -0.450 5.220 17.222 1.00 95.19 216 VAL A CA 1
ATOM 1666 C C . VAL A 1 216 ? -1.299 4.112 17.850 1.00 95.19 216 VAL A C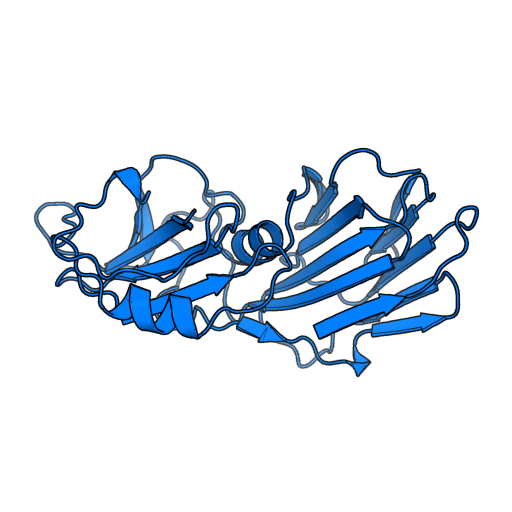 1
ATOM 1668 O O . VAL A 1 216 ? -2.481 4.327 18.085 1.00 95.19 216 VAL A O 1
ATOM 1671 N N . ARG A 1 217 ? -0.715 2.954 18.202 1.00 95.62 217 ARG A N 1
ATOM 1672 C CA . ARG A 1 217 ? -1.406 1.910 18.990 1.00 95.62 217 ARG A CA 1
ATOM 1673 C C . ARG A 1 217 ? -1.811 2.359 20.395 1.00 95.62 217 ARG A C 1
ATOM 1675 O O . ARG A 1 217 ? -2.640 1.712 21.020 1.00 95.62 217 ARG A O 1
ATOM 1682 N N . GLN A 1 218 ? -1.242 3.454 20.892 1.00 96.69 218 GLN A N 1
ATOM 1683 C CA . GLN A 1 218 ? -1.594 4.039 22.187 1.00 96.69 218 GLN A CA 1
ATOM 1684 C C . GLN A 1 218 ? -2.708 5.090 22.072 1.00 96.69 218 GLN A C 1
ATOM 1686 O O . GLN A 1 218 ? -3.077 5.702 23.075 1.00 96.69 218 GLN A O 1
ATOM 1691 N N . TRP A 1 219 ? -3.207 5.353 20.860 1.00 97.50 219 TRP A N 1
ATOM 1692 C CA . TRP A 1 219 ? -4.359 6.224 20.662 1.00 97.50 219 TRP A CA 1
ATOM 1693 C C . TRP A 1 219 ? -5.647 5.489 21.028 1.00 97.50 219 TRP A C 1
ATOM 1695 O O . TRP A 1 219 ? -5.770 4.274 20.856 1.00 97.50 219 TRP A O 1
ATOM 1705 N N . GLU A 1 220 ? -6.622 6.252 21.508 1.00 97.50 220 GLU A N 1
ATOM 1706 C CA . GLU A 1 220 ? -7.954 5.758 21.842 1.00 97.50 220 GLU A CA 1
ATOM 1707 C C . GLU A 1 220 ? -8.999 6.677 21.216 1.00 97.50 220 GLU A C 1
ATOM 1709 O O . GLU A 1 220 ? -8.826 7.899 21.151 1.00 97.50 220 GLU A O 1
ATOM 1714 N N . PHE A 1 221 ? -10.094 6.077 20.781 1.00 98.12 221 PHE A N 1
ATOM 1715 C CA . PHE A 1 221 ? -11.225 6.709 20.125 1.00 98.12 221 PHE A CA 1
ATOM 1716 C C . PHE A 1 221 ? -12.480 6.514 20.960 1.00 98.12 221 PHE A C 1
ATOM 1718 O O . PHE A 1 2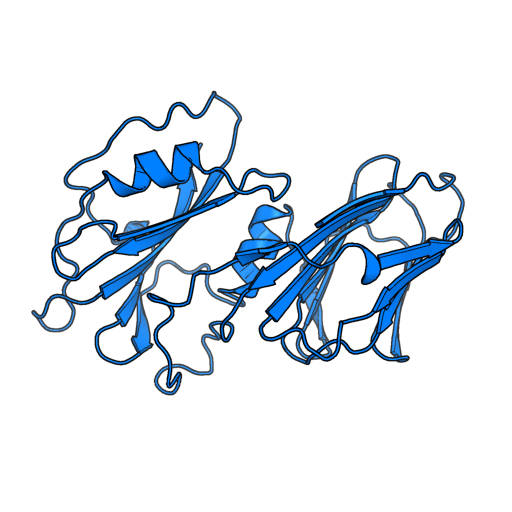21 ? -12.548 5.628 21.813 1.00 98.12 221 PHE A O 1
ATOM 1725 N N . GLU A 1 222 ? -13.491 7.330 20.701 1.00 98.06 222 GLU A N 1
ATOM 1726 C CA . GLU A 1 222 ? -14.846 6.952 21.087 1.00 98.06 222 GLU A CA 1
ATOM 1727 C C . GLU A 1 222 ? -15.279 5.706 20.289 1.00 98.06 222 GLU A C 1
ATOM 1729 O O . GLU A 1 222 ? -14.953 5.610 19.099 1.00 98.06 222 GLU A O 1
ATOM 1734 N N . PRO A 1 223 ? -15.995 4.743 20.908 1.00 97.69 223 PRO A N 1
ATOM 1735 C CA . PRO A 1 223 ? -16.576 3.612 20.194 1.00 97.69 223 PRO A CA 1
ATOM 1736 C C . PRO A 1 223 ? -17.409 4.073 18.998 1.00 97.69 223 PRO A C 1
ATOM 1738 O O . PRO A 1 223 ? -18.337 4.868 19.147 1.00 97.69 223 PRO A O 1
ATOM 1741 N N . PHE A 1 224 ? -17.093 3.564 17.809 1.00 97.06 224 PHE A N 1
ATOM 1742 C CA . PHE A 1 224 ? -17.862 3.892 16.616 1.00 97.06 224 PHE A CA 1
ATOM 1743 C C . PHE A 1 224 ? -19.130 3.040 16.570 1.00 97.06 224 PHE A C 1
ATOM 1745 O O . PHE A 1 224 ? -19.059 1.813 16.671 1.00 97.06 224 PHE A O 1
ATOM 1752 N N . LEU A 1 225 ? -20.286 3.692 16.431 1.00 96.81 225 LEU A N 1
ATOM 1753 C CA . LEU A 1 225 ? -21.587 3.035 16.504 1.00 96.81 225 LEU A CA 1
ATOM 1754 C C . LEU A 1 225 ? -22.239 2.938 15.121 1.00 96.81 225 LEU A C 1
ATOM 1756 O O . LEU A 1 225 ? -22.351 3.936 14.411 1.00 96.81 225 LEU A O 1
ATOM 1760 N N . ILE A 1 226 ? -22.741 1.753 14.784 1.00 93.88 226 ILE A N 1
ATOM 1761 C CA . ILE A 1 226 ? -23.672 1.516 13.675 1.00 93.88 226 ILE A CA 1
ATOM 1762 C C . ILE A 1 226 ? -24.947 0.929 14.272 1.00 93.88 226 ILE A C 1
ATOM 1764 O O . ILE A 1 226 ? -24.884 -0.036 15.031 1.00 93.88 226 ILE A O 1
ATOM 1768 N N . ASP A 1 227 ? -26.094 1.550 13.992 1.00 92.62 227 ASP A N 1
ATOM 1769 C CA . ASP A 1 227 ? -27.400 1.152 14.539 1.00 92.62 227 ASP A CA 1
ATOM 1770 C C . ASP A 1 227 ? -27.391 0.981 16.073 1.00 92.62 227 ASP A C 1
ATOM 1772 O O . ASP A 1 227 ? -27.963 0.048 16.637 1.00 92.62 227 ASP A O 1
ATOM 1776 N N . GLY A 1 228 ? -26.676 1.878 16.764 1.00 94.12 228 GLY A N 1
ATOM 1777 C CA . GLY A 1 228 ? -26.525 1.871 18.223 1.00 94.12 228 GLY A CA 1
ATOM 1778 C C . GLY A 1 228 ? -25.591 0.789 18.780 1.00 94.12 228 GLY A C 1
ATOM 1779 O O . GLY A 1 228 ? -25.429 0.705 19.996 1.00 94.12 228 GLY A O 1
ATOM 1780 N N . ARG A 1 229 ? -24.958 -0.028 17.929 1.00 95.75 229 ARG A N 1
ATOM 1781 C CA . ARG A 1 229 ? -24.006 -1.075 18.328 1.00 95.75 229 ARG A CA 1
ATOM 1782 C C . ARG A 1 229 ? -22.580 -0.658 18.006 1.00 95.75 229 ARG A C 1
ATOM 1784 O O . ARG A 1 229 ? -22.313 -0.152 16.920 1.00 95.75 229 ARG A O 1
ATOM 1791 N N . ALA A 1 230 ? -21.664 -0.905 18.937 1.00 96.62 230 ALA A N 1
ATOM 1792 C CA . ALA A 1 230 ? -20.244 -0.700 18.693 1.00 96.62 230 ALA A CA 1
ATOM 1793 C C . ALA A 1 230 ? -19.714 -1.719 17.676 1.00 96.62 230 ALA A C 1
ATOM 1795 O O . ALA A 1 230 ? -20.050 -2.902 17.749 1.00 96.62 230 ALA A O 1
ATOM 1796 N N . VAL A 1 231 ? -18.898 -1.249 16.732 1.00 94.81 231 VAL A N 1
ATOM 1797 C CA . VAL A 1 231 ? -18.333 -2.066 15.648 1.00 94.81 231 VAL A CA 1
ATOM 1798 C C . VAL A 1 231 ? -16.824 -1.884 15.545 1.00 94.81 231 VAL A C 1
ATOM 1800 O O . VAL A 1 231 ? -16.275 -0.869 15.976 1.00 94.81 231 VAL A O 1
ATOM 1803 N N . ARG A 1 232 ? -16.146 -2.855 14.926 1.00 94.25 232 ARG A N 1
ATOM 1804 C CA . ARG A 1 232 ? -14.729 -2.728 14.571 1.00 94.25 232 ARG A CA 1
ATOM 1805 C C . ARG A 1 232 ? -14.580 -1.789 13.387 1.00 94.25 232 ARG A C 1
ATOM 1807 O O . ARG A 1 232 ? -15.371 -1.824 12.442 1.00 94.25 232 ARG A O 1
ATOM 1814 N N . VAL A 1 233 ? -13.531 -0.980 13.414 1.00 92.38 233 VAL A N 1
ATOM 1815 C CA . VAL A 1 233 ? -13.264 0.018 12.381 1.00 92.38 233 VAL A CA 1
ATOM 1816 C C . VAL A 1 233 ? -11.881 -0.175 11.794 1.00 92.38 233 VAL A C 1
ATOM 1818 O O . VAL A 1 233 ? -10.895 -0.295 12.517 1.00 92.38 233 VAL A O 1
ATOM 1821 N N . VAL A 1 234 ? -11.795 -0.119 10.471 1.00 90.06 234 VAL A N 1
ATOM 1822 C CA . VAL A 1 234 ? -10.543 0.104 9.758 1.00 90.06 234 VAL A CA 1
ATOM 1823 C C . VAL A 1 234 ? -10.561 1.509 9.172 1.00 90.06 234 VAL A C 1
ATOM 1825 O O . VAL A 1 234 ? -11.511 1.906 8.502 1.00 90.06 234 VAL A O 1
ATOM 1828 N N . THR A 1 235 ? -9.516 2.285 9.438 1.00 88.81 235 THR A N 1
ATOM 1829 C CA . THR A 1 235 ? -9.407 3.670 8.963 1.00 88.81 235 THR A CA 1
ATOM 1830 C C . THR A 1 235 ? -8.028 3.948 8.395 1.00 88.81 235 THR A C 1
ATOM 1832 O O . THR A 1 235 ? -7.034 3.318 8.761 1.00 88.81 235 THR A O 1
ATOM 1835 N N . MET A 1 236 ? -7.970 4.942 7.518 1.00 88.12 236 MET A N 1
ATOM 1836 C CA . MET A 1 236 ? -6.747 5.447 6.917 1.00 88.12 236 MET A CA 1
ATOM 1837 C C . MET A 1 236 ? -6.583 6.926 7.223 1.00 88.12 236 MET A C 1
ATOM 1839 O O 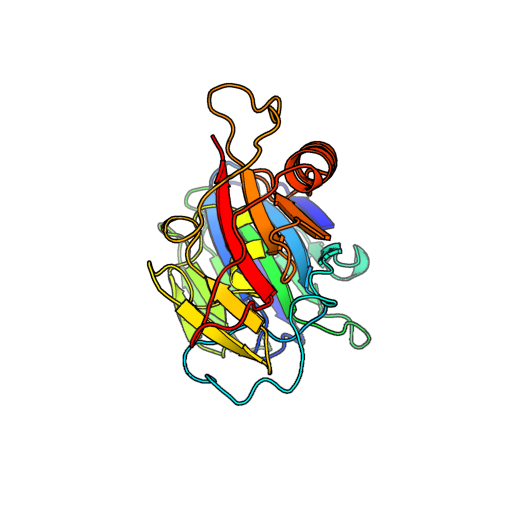. MET A 1 236 ? -7.541 7.695 7.141 1.00 88.12 236 MET A O 1
ATOM 1843 N N . LEU A 1 237 ? -5.358 7.342 7.526 1.00 88.75 237 LEU A N 1
ATOM 1844 C CA . LEU A 1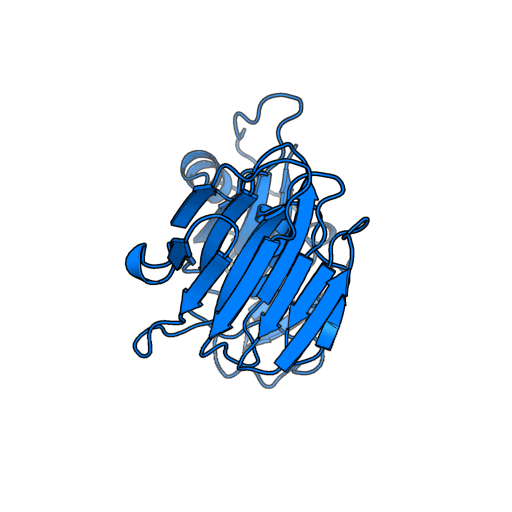 237 ? -5.036 8.741 7.765 1.00 88.75 237 LEU A CA 1
ATOM 1845 C C . LEU A 1 237 ? -3.643 9.099 7.257 1.00 88.75 237 LEU A C 1
ATOM 1847 O O . LEU A 1 237 ? -2.740 8.265 7.172 1.00 88.75 237 LEU A O 1
ATOM 1851 N N . THR A 1 238 ? -3.484 10.376 6.924 1.00 88.88 238 THR A N 1
ATOM 1852 C CA . THR A 1 238 ? -2.183 10.976 6.634 1.00 88.88 238 THR A CA 1
ATOM 1853 C C . THR A 1 238 ? -1.769 11.816 7.830 1.00 88.88 238 THR A C 1
ATOM 1855 O O . THR A 1 238 ? -2.494 12.730 8.219 1.00 88.88 238 THR A O 1
ATOM 1858 N N . LEU A 1 239 ? -0.609 11.509 8.392 1.00 89.88 239 LEU A N 1
ATOM 1859 C CA . LEU A 1 239 ? 0.031 12.273 9.451 1.00 89.88 239 LEU A CA 1
ATOM 1860 C C . LEU A 1 239 ? 1.121 13.157 8.849 1.00 89.88 239 LEU A C 1
ATOM 1862 O O . LEU A 1 239 ? 1.774 12.754 7.881 1.00 89.88 239 LEU A O 1
ATOM 1866 N N . ARG A 1 240 ? 1.278 14.347 9.417 1.00 87.06 240 ARG A N 1
ATOM 1867 C CA . ARG A 1 240 ? 2.237 15.383 9.035 1.00 87.06 240 ARG A CA 1
ATOM 1868 C C . ARG A 1 240 ? 2.767 16.063 10.286 1.00 87.06 240 ARG A C 1
ATOM 1870 O O . ARG A 1 240 ? 2.060 15.945 11.317 1.00 87.06 240 ARG A O 1
#

Solvent-accessible surface area (backbone atoms only — not comparable to full-atom values): 12724 Å² total; per-residue (Å²): 59,76,49,77,43,81,47,64,79,85,48,62,34,35,42,37,36,35,71,70,55,59,74,22,35,40,30,42,33,44,47,62,69,35,35,36,40,37,32,32,28,38,47,48,80,59,48,50,76,92,52,62,80,68,44,94,58,64,63,76,89,31,83,43,75,44,64,41,67,70,88,34,54,49,76,59,79,48,38,36,40,37,43,55,59,88,85,66,70,51,25,43,31,39,34,34,28,32,27,55,77,28,35,35,38,33,29,49,68,88,40,81,76,45,81,47,59,47,85,61,35,33,21,40,41,70,90,40,79,48,82,26,52,93,37,38,28,50,42,56,48,35,45,43,38,62,72,73,84,63,96,46,74,44,63,44,32,94,66,30,28,40,37,28,49,91,80,59,53,77,73,38,84,59,85,64,82,68,52,91,89,45,54,35,46,33,43,39,27,27,40,45,77,13,39,29,78,39,57,48,26,20,33,58,83,45,46,77,34,68,66,49,22,59,36,56,39,64,24,30,30,55,51,48,66,56,97,87,37,61,28,28,36,37,32,55,49,78,47,95

Foldseek 3Di:
DKDKAQAQLADAAEEEEAPADQLAKEKEAADDHTKIKFKKFQQAQADDPVCFAPRADDCQVRRDIDGDDPVQWDDDHRYIYGYDDPPDHGYMYMYIHHHHPHFYFYHYNNDTDDGGGDHAMWMDHSNDIDHGDPFLQVRVVCSRHVPDDDQDWTDDYVQEIEHEPVPWAWPDAFDQPADPPWKKKKKFKAAQQQAGPFMWIATRNGDTDVSSRVRCNRIGTHFDDDPNGGGIYIYIDMDD